Protein 3EPR (pdb70)

B-factor: mean 21.47, std 7.06, range 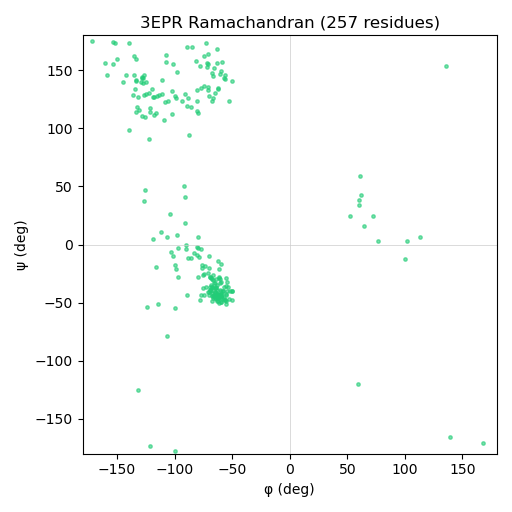[10.3, 51.96]

Radius of gyration: 18.39 Å; Cα contacts (8 Å, |Δi|>4): 542; chains: 1; bounding box: 42×38×48 Å

Sequence (260 aa):
SLAYKGYLIDLDGTIYKGKSRIPAGERFIERLQEKGIPYMLVTNNTTRTPESVQEMLRGFNVETPLETIYTATMATVDYMNDMNRGKTAYVIGEEEGLKKAIADAGYVEDTKNPAYVVVGLDWNVTYDKLATATLAIQNGALFIGTNPDLNIPTERGLLPGAGSLNALLEAATRIKPVFIGKPNAIIMNKALEILNIPRNQAVMVGDNYLTDIMAGINNDIDTLLVTTGFTTVEEVPDLPIQPSYVLASLDEWTFNEGHHH

InterPro domains:
  IPR006354 HAD-superfamily hydrolase, subfamily IIA, hypothetical 1 [TIGR01457] (3-251)
  IPR006357 HAD-superfamily hydrolase, subfamily IIA [PF13344] (7-105)
  IPR006357 HAD-superfamily hydrolase, subfamily IIA [PIRSF000915] (3-249)
  IPR006357 HAD-superfamily hydrolase, subfamily IIA [TIGR01460] (7-227)
  IPR023214 HAD superfamily [G3DSA:3.40.50.1000] (5-243)
  IPR023214 HAD superfamily [G3DSA:3.40.50.1000] (83-178)
  IPR036412 HAD-like superfamily [SSF56784] (3-251)

Solvent-accessible surface area: 12167 Å² total; per-residue (Å²): 142,118,31,7,81,0,0,0,0,13,3,78,5,0,0,24,104,37,191,68,130,18,49,10,0,11,99,0,2,112,62,0,76,139,101,62,29,56,16,5,0,0,14,16,56,5,53,82,68,27,96,38,4,24,106,35,0,100,65,21,102,3,104,0,75,53,124,17,1,2,1,0,8,58,0,0,20,51,27,0,63,90,64,126,145,31,110,43,3,18,19,0,3,39,117,22,0,68,112,30,4,60,102,30,37,9,100,121,37,73,144,94,6,20,0,0,0,0,0,15,8,119,109,49,65,185,101,53,17,29,26,0,19,108,1,6,104,84,63,12,34,6,0,0,0,14,26,34,111,68,47,92,47,195,214,32,101,45,79,1,2,3,39,18,0,51,84,0,46,75,50,18,216,82,154,13,54,47,0,0,4,24,49,44,35,0,0,64,35,0,13,128,85,11,125,33,74,88,89,53,1,0,0,0,0,5,25,10,121,12,0,0,36,0,1,52,94,21,118,9,31,3,0,0,1,21,33,17,98,4,58,90,134,80,21,101,125,22,113,88,90,10,60,57,64,15,70,33,3,70,98,3,69,8,115,34,2,62,178,70

Nearest PDB structures (foldseek):
  3epr-assembly1_A  TM=1.004E+00  e=2.077E-57  Streptococcus agalactiae serogroup V
  1wvi-assembly1_D  TM=9.968E-01  e=4.241E-45  Streptococcus mutans UA159
  1ys9-assembly1_A  TM=9.947E-01  e=2.150E-44  Streptococcus pyogenes M1 GAS
  4ift-assembly1_A  TM=8.836E-01  e=4.391E-32  Geobacillus stearothermophilus
  4o8c-assembly1_A  TM=8.824E-01  e=1.629E-31  Geobacillus stearothermophilus

Secondary structure (DSSP, 8-state):
-PPP-EEEE--BTTTEETTEE-HHHHHHHHHHHHHT--EEEEE---SS-HHHHHHHHHTTT----GGGEEEHHHHHHHHHHHHT--SEEEEES-HHHHHHHHHTTPEE-SSS-SEEEE---TT--HHHHHHHHHHHHTT-EEEES---SEEEETTEEEE-HHHHHHHHHHHHS---EE-STTSHHHHHHHHHHHTS-GGGEEEEES-IIIIIHHHHHHT-EEEEETTSSS-GGGGGG-SS--SEEES-GGG--S---TT-

Organism: Streptococcus agalactiae serotype V (strain ATCC BAA-611 / 2603 V/R) (NCBI:txid208435)

Foldseek 3Di:
DFFFQEEEEEPDLQQAPVLGGQLLSLVLQVVCVVVVRYYAHEYADQADDLVRVQVSVVVRVHHDDSLRYFYLLNLVLVVCVVVPQDQEEQEADYVSSVVSSVVSRRHYDLAAGQAYEFFDHPDDDPVSLVSSLNNVLNPHQYAYSAQDQFDQDPVGTHGGRNVSQVVSCVSRVDRHHYQAFLDDRSVVVSCVSSVDDQQSYEFEYADCRGGQSSCVVHVHAYEHANRGDQHPVCQVVDPDHGNYYHPGSVPDDSRHHHVD

CATH classification: 3.40.50.1000 (+1 more: 3.40.50.1000)

Structure (mmCIF, N/CA/C/O backbone):
data_3EPR
#
_entry.id   3EPR
#
_cell.length_a   82.367
_cell.length_b   82.954
_cell.length_c   99.604
_cell.angle_alpha   90.000
_cell.angle_beta   90.000
_cell.angle_gamma   90.000
#
_symmetry.space_group_name_H-M   'I 2 2 2'
#
loop_
_entity.id
_entity.type
_entity.pdbx_description
1 polymer 'Hydrolase, haloacid dehalogenase-like family'
2 non-polymer GLYCEROL
3 non-polymer 'SODIUM ION'
4 water water
#
loop_
_atom_site.group_PDB
_atom_site.id
_atom_site.type_symbol
_atom_site.label_atom_id
_atom_site.label_alt_id
_atom_site.label_comp_id
_atom_site.label_asym_id
_atom_site.label_entity_id
_atom_site.label_seq_id
_atom_site.pdbx_PDB_ins_code
_atom_site.Cartn_x
_atom_site.Cartn_y
_atom_site.Cartn_z
_atom_site.occupancy
_atom_site.B_iso_or_equiv
_atom_site.auth_seq_id
_atom_site.auth_comp_id
_atom_site.auth_asym_id
_atom_site.auth_atom_id
_atom_site.pdbx_PDB_model_num
ATOM 1 N N . SER A 1 2 ? 3.534 51.558 18.872 1.00 39.77 2 SER A N 1
ATOM 2 C CA . SER A 1 2 ? 4.031 50.618 19.933 1.00 38.85 2 SER A CA 1
ATOM 3 C C . SER A 1 2 ? 3.596 49.168 19.645 1.00 37.35 2 SER A C 1
ATOM 4 O O . SER A 1 2 ? 3.399 48.351 20.550 1.00 37.33 2 SER A O 1
ATOM 7 N N . LEU A 1 3 ? 3.480 48.861 18.356 1.00 35.52 3 LEU A N 1
ATOM 8 C CA . LEU A 1 3 ? 3.191 47.508 17.907 1.00 33.41 3 LEU A CA 1
ATOM 9 C C . LEU A 1 3 ? 4.386 46.572 18.117 1.00 30.14 3 LEU A C 1
ATOM 10 O O . LEU A 1 3 ? 5.530 46.913 17.797 1.00 29.74 3 LEU A O 1
ATOM 15 N N . ALA A 1 4 ? 4.111 45.400 18.673 1.00 27.36 4 ALA A N 1
ATOM 16 C CA . ALA A 1 4 ? 5.140 44.401 18.880 1.00 24.97 4 ALA A CA 1
ATOM 17 C C . ALA A 1 4 ? 5.559 43.799 17.545 1.00 23.87 4 ALA A C 1
ATOM 18 O O . ALA A 1 4 ? 4.780 43.800 16.579 1.00 23.89 4 ALA A O 1
ATOM 20 N N . TYR A 1 5 ? 6.778 43.253 17.489 1.00 22.42 5 TYR A N 1
ATOM 21 C CA . TYR A 1 5 ? 7.181 42.491 16.293 1.00 20.67 5 TYR A CA 1
ATOM 22 C C . TYR A 1 5 ? 6.136 41.449 15.927 1.00 21.00 5 TYR A C 1
ATOM 23 O O . TYR A 1 5 ? 5.584 40.764 16.815 1.00 19.53 5 TYR A O 1
ATOM 32 N N . LYS A 1 6 ? 5.907 41.297 14.626 1.00 19.61 6 LYS A N 1
ATOM 33 C CA . LYS A 1 6 ? 4.882 40.396 14.110 1.00 21.30 6 LYS A CA 1
ATOM 34 C C . LYS A 1 6 ? 5.408 39.064 13.582 1.00 20.18 6 LYS A C 1
ATOM 35 O O . LYS A 1 6 ? 4.614 38.144 13.305 1.00 21.82 6 LYS A O 1
ATOM 41 N N . GLY A 1 7 ? 6.733 38.947 13.456 1.00 19.68 7 GLY A N 1
ATOM 42 C CA . GLY A 1 7 ? 7.344 37.685 13.017 1.00 17.81 7 GLY A CA 1
ATOM 43 C C . GLY A 1 7 ? 8.802 37.611 13.389 1.00 17.28 7 GLY A C 1
ATOM 44 O O . GLY A 1 7 ? 9.475 38.647 13.568 1.00 17.48 7 GLY A O 1
ATOM 45 N N . TYR A 1 8 ? 9.300 36.375 13.495 1.00 16.51 8 TYR A N 1
ATOM 46 C CA . TYR A 1 8 ? 10.636 36.115 13.956 1.00 16.13 8 TYR A CA 1
ATOM 47 C C . TYR A 1 8 ? 11.414 35.226 13.000 1.00 16.78 8 TYR A C 1
ATOM 48 O O . TYR A 1 8 ? 10.846 34.255 12.488 1.00 16.61 8 TYR A O 1
ATOM 57 N N . LEU A 1 9 ? 12.692 35.546 12.790 1.00 15.97 9 LEU A N 1
ATOM 58 C CA . LEU A 1 9 ? 13.631 34.682 12.065 1.00 16.91 9 LEU A CA 1
ATOM 59 C C . LEU A 1 9 ? 14.629 34.269 13.134 1.00 16.92 9 LEU A C 1
ATOM 60 O O . LEU A 1 9 ? 15.139 35.136 13.824 1.00 17.62 9 LEU A O 1
ATOM 65 N N . ILE A 1 10 ? 14.891 32.961 13.290 1.00 16.12 10 ILE A N 1
ATOM 66 C CA . ILE A 1 10 ? 15.620 32.478 14.482 1.00 16.44 10 ILE A CA 1
ATOM 67 C C . ILE A 1 10 ? 16.690 31.437 14.139 1.00 15.46 10 ILE A C 1
ATOM 68 O O . ILE A 1 10 ? 16.366 30.420 13.477 1.00 15.46 10 ILE A O 1
ATOM 73 N N . ASP A 1 11 ? 17.924 31.646 14.610 1.00 15.07 11 ASP A N 1
ATOM 74 C CA . ASP A 1 11 ? 19.014 30.684 14.421 1.00 15.99 11 ASP A CA 1
ATOM 75 C C . ASP A 1 11 ? 18.720 29.451 15.305 1.00 16.74 11 ASP A C 1
ATOM 76 O O . ASP A 1 11 ? 17.893 29.530 16.253 1.00 17.73 11 ASP A O 1
ATOM 81 N N . LEU A 1 12 ? 19.407 28.362 15.021 1.00 16.20 12 LEU A N 1
ATOM 82 C CA . LEU A 1 12 ? 19.186 27.131 15.798 1.00 17.10 12 LEU A CA 1
ATOM 83 C C . LEU A 1 12 ? 20.338 26.827 16.752 1.00 17.88 12 LEU A C 1
ATOM 84 O O . LEU A 1 12 ? 20.227 27.070 17.956 1.00 18.04 12 LEU A O 1
ATOM 89 N N . ASP A 1 13 ? 21.445 26.286 16.253 1.00 17.51 13 ASP A N 1
ATOM 90 C CA . ASP A 1 13 ? 22.571 25.862 17.100 1.00 19.90 13 ASP A CA 1
ATOM 91 C C . ASP A 1 13 ? 23.201 27.095 17.715 1.00 19.43 13 ASP A C 1
ATOM 92 O O . ASP A 1 13 ? 23.603 28.059 17.001 1.00 21.11 13 ASP A O 1
ATOM 97 N N . GLY A 1 14 ? 23.271 27.111 19.043 1.00 17.44 14 GLY A N 1
ATOM 98 C CA . GLY A 1 14 ? 23.791 28.255 19.780 1.00 17.77 14 GLY A CA 1
ATOM 99 C C . GLY A 1 14 ? 22.692 29.135 20.345 1.00 16.66 14 GLY A C 1
ATOM 100 O O . GLY A 1 14 ? 22.978 30.013 21.176 1.00 17.86 14 GLY A O 1
ATOM 101 N N . THR A 1 15 ? 21.444 28.924 19.893 1.00 16.86 15 THR A N 1
ATOM 102 C CA . THR A 1 15 ? 20.295 29.768 20.225 1.00 15.92 15 THR A CA 1
ATOM 103 C C . THR A 1 15 ? 19.143 28.958 20.857 1.00 17.17 15 THR A C 1
ATOM 104 O O . THR A 1 15 ? 18.667 29.275 21.952 1.00 16.90 15 THR A O 1
ATOM 108 N N . ILE A 1 16 ? 18.706 27.904 20.174 1.00 15.21 16 ILE A N 1
ATOM 109 C CA . ILE A 1 16 ? 17.586 27.053 20.652 1.00 16.41 16 ILE A CA 1
ATOM 110 C C . ILE A 1 16 ? 18.129 25.815 21.362 1.00 17.15 16 ILE A C 1
ATOM 111 O O . ILE A 1 16 ? 17.446 25.278 22.241 1.00 17.76 16 ILE A O 1
ATOM 116 N N . TYR A 1 17 ? 19.318 25.375 20.980 1.00 17.97 17 TYR A N 1
ATOM 117 C CA . TYR A 1 17 ? 20.027 24.263 21.619 1.00 19.26 17 TYR A CA 1
ATOM 118 C C . TYR A 1 17 ? 21.514 24.530 21.396 1.00 20.14 17 TYR A C 1
ATOM 119 O O . TYR A 1 17 ? 21.881 25.492 20.680 1.00 19.59 17 TYR A O 1
ATOM 128 N N . LYS A 1 18 ? 22.395 23.741 21.989 1.00 22.14 18 LYS A N 1
ATOM 129 C CA . LYS A 1 18 ? 23.823 24.016 21.787 1.00 22.92 18 LYS A CA 1
ATOM 130 C C . LYS A 1 18 ? 24.548 22.692 21.624 1.00 23.94 18 LYS A C 1
ATOM 131 O O . LYS A 1 18 ? 24.844 22.016 22.615 1.00 23.67 18 LYS A O 1
ATOM 137 N N . GLY A 1 19 ? 24.804 22.316 20.373 1.00 23.54 19 GLY A N 1
ATOM 138 C CA . GLY A 1 19 ? 25.344 20.982 20.072 1.00 24.94 19 GLY A CA 1
ATOM 139 C C . GLY A 1 19 ? 24.405 19.918 20.557 1.00 25.33 19 GLY A C 1
ATOM 140 O O . GLY A 1 19 ? 23.244 19.874 20.136 1.00 25.98 19 GLY A O 1
ATOM 141 N N . LYS A 1 20 ? 24.906 19.071 21.459 1.00 25.74 20 LYS A N 1
ATOM 142 C CA . LYS A 1 20 ? 24.113 17.987 22.050 1.00 26.60 20 LYS A CA 1
ATOM 143 C C . LYS A 1 20 ? 23.403 18.455 23.340 1.00 25.68 20 LYS A C 1
ATOM 144 O O . LYS A 1 20 ? 22.634 17.690 23.934 1.00 26.58 20 LYS A O 1
ATOM 150 N N . SER A 1 21 ? 23.657 19.698 23.760 1.00 24.91 21 SER A N 1
ATOM 151 C CA . SER A 1 21 ? 23.172 20.210 25.043 1.00 23.68 21 SER A CA 1
ATOM 152 C C . SER A 1 21 ? 21.953 21.095 24.854 1.00 22.25 21 SER A C 1
ATOM 153 O O . SER A 1 21 ? 21.786 21.725 23.799 1.00 22.65 21 SER A O 1
ATOM 156 N N . ARG A 1 22 ? 21.137 21.196 25.895 1.00 20.38 22 ARG A N 1
ATOM 157 C CA . ARG A 1 22 ? 19.976 22.074 25.874 1.00 19.31 22 ARG A CA 1
ATOM 158 C C . ARG A 1 22 ? 20.373 23.518 26.094 1.00 18.56 22 ARG A C 1
ATOM 159 O O . ARG A 1 22 ? 21.397 23.822 26.735 1.00 19.42 22 ARG A O 1
ATOM 167 N N . ILE A 1 23 ? 19.529 24.406 25.557 1.00 16.79 23 ILE A N 1
ATOM 168 C CA . ILE A 1 23 ? 19.378 25.766 26.047 1.00 15.98 23 ILE A CA 1
ATOM 169 C C . ILE A 1 23 ? 17.894 25.885 26.413 1.00 16.70 23 ILE A C 1
ATOM 170 O O . ILE A 1 23 ? 17.006 26.146 25.598 1.00 17.14 23 ILE A O 1
ATOM 175 N N . PRO A 1 24 ? 17.578 25.577 27.674 1.00 16.86 24 PRO A N 1
ATOM 176 C CA . PRO A 1 24 ? 16.176 25.520 28.040 1.00 16.46 24 PRO A CA 1
ATOM 177 C C . PRO A 1 24 ? 15.395 26.794 27.740 1.00 15.60 24 PRO A C 1
ATOM 178 O O . PRO A 1 24 ? 14.254 26.689 27.283 1.00 16.62 24 PRO A O 1
ATOM 182 N N . ALA A 1 25 ? 16.009 27.971 27.895 1.00 16.70 25 ALA A N 1
ATOM 183 C CA . ALA A 1 25 ? 15.290 29.205 27.576 1.00 17.25 25 ALA A CA 1
ATOM 184 C C . ALA A 1 25 ? 14.990 29.325 26.061 1.00 17.33 25 ALA A C 1
ATOM 185 O O . ALA A 1 25 ? 14.009 29.981 25.669 1.00 17.07 25 ALA A O 1
ATOM 187 N N . GLY A 1 26 ? 15.816 28.674 25.243 1.00 16.19 26 GLY A N 1
ATOM 188 C CA . GLY A 1 26 ? 15.548 28.621 23.796 1.00 16.22 26 GLY A CA 1
ATOM 189 C C . GLY A 1 26 ? 14.279 27.793 23.512 1.00 17.24 26 GLY A C 1
ATOM 190 O O . GLY A 1 26 ? 13.439 28.149 22.668 1.00 16.47 26 GLY A O 1
ATOM 191 N N . GLU A 1 27 ? 14.162 26.644 24.192 1.00 16.95 27 GLU A N 1
ATOM 192 C CA . GLU A 1 27 ? 12.967 25.822 24.072 1.00 16.64 27 GLU A CA 1
ATOM 193 C C . GLU A 1 27 ? 11.731 26.614 24.484 1.00 16.91 27 GLU A C 1
ATOM 194 O O . GLU A 1 27 ? 10.698 26.578 23.807 1.00 17.70 27 GLU A O 1
ATOM 200 N N . ARG A 1 28 ? 11.838 27.370 25.588 1.00 16.45 28 ARG A N 1
ATOM 201 C CA . ARG A 1 28 ? 10.714 28.170 26.075 1.00 17.72 28 ARG A CA 1
ATOM 202 C C . ARG A 1 28 ? 10.387 29.340 25.145 1.00 17.48 28 ARG A C 1
ATOM 203 O O . ARG A 1 28 ? 9.224 29.789 25.079 1.00 18.96 28 ARG A O 1
ATOM 211 N N . PHE A 1 29 ? 11.396 29.821 24.427 1.00 16.84 29 PHE A N 1
ATOM 212 C CA . PHE A 1 29 ? 11.168 30.931 23.457 1.00 17.67 29 PHE A CA 1
ATOM 213 C C . PHE A 1 29 ? 10.216 30.432 22.354 1.00 17.81 29 PHE A C 1
ATOM 214 O O . PHE A 1 29 ? 9.240 31.117 22.025 1.00 18.39 29 PHE A O 1
ATOM 222 N N . ILE A 1 30 ? 10.492 29.239 21.809 1.00 17.55 30 ILE A N 1
ATOM 223 C CA . ILE A 1 30 ? 9.632 28.665 20.768 1.00 18.21 30 ILE A CA 1
ATOM 224 C C . ILE A 1 30 ? 8.243 28.353 21.354 1.00 17.90 30 ILE A C 1
ATOM 225 O O . ILE A 1 30 ? 7.214 28.664 20.760 1.00 17.99 30 ILE A O 1
ATOM 230 N N . GLU A 1 31 ? 8.225 27.757 22.561 1.00 19.72 31 GLU A N 1
ATOM 231 C CA . GLU A 1 31 ? 6.956 27.458 23.264 1.00 20.77 31 GLU A CA 1
ATOM 232 C C . GLU A 1 31 ? 6.070 28.695 23.370 1.00 20.47 31 GLU A C 1
ATOM 233 O O . GLU A 1 31 ? 4.870 28.658 23.044 1.00 21.70 31 GLU A O 1
ATOM 239 N N . ARG A 1 32 ? 6.685 29.809 23.778 1.00 20.40 32 ARG A N 1
ATOM 240 C CA . ARG A 1 32 ? 5.986 31.080 23.945 1.00 20.34 32 ARG A CA 1
ATOM 241 C C . ARG A 1 32 ? 5.519 31.666 22.608 1.00 20.29 32 ARG A C 1
ATOM 242 O O . ARG A 1 32 ? 4.381 32.148 22.489 1.00 21.86 32 ARG A O 1
ATOM 250 N N . LEU A 1 33 ? 6.360 31.601 21.581 1.00 20.77 33 LEU A N 1
ATOM 251 C CA . LEU A 1 33 ? 5.920 32.008 20.244 1.00 20.30 33 LEU A CA 1
ATOM 252 C C . LEU A 1 33 ? 4.664 31.238 19.837 1.00 20.68 33 LEU A C 1
ATOM 253 O O . LEU A 1 33 ? 3.722 31.797 19.285 1.00 20.69 33 LEU A O 1
ATOM 258 N N . GLN A 1 34 ? 4.663 29.940 20.123 1.00 20.15 34 GLN A N 1
ATOM 259 C CA . GLN A 1 34 ? 3.595 29.084 19.655 1.00 21.15 34 GLN A CA 1
ATOM 260 C C . GLN A 1 34 ? 2.311 29.401 20.417 1.00 22.00 34 GLN A C 1
ATOM 261 O O . GLN A 1 34 ? 1.256 29.477 19.814 1.00 22.60 34 GLN A O 1
ATOM 267 N N . GLU A 1 35 ? 2.456 29.623 21.736 1.00 22.54 35 GLU A N 1
ATOM 268 C CA . GLU A 1 35 ? 1.303 29.922 22.595 1.00 23.91 35 GLU A CA 1
ATOM 269 C C . GLU A 1 35 ? 0.675 31.245 22.158 1.00 23.98 35 GLU A C 1
ATOM 270 O O . GLU A 1 35 ? -0.556 31.399 22.148 1.00 25.67 35 GLU A O 1
ATOM 276 N N . LYS A 1 36 ? 1.522 32.196 21.761 1.00 22.57 36 LYS A N 1
ATOM 277 C CA . LYS A 1 36 ? 1.044 33.500 21.314 1.00 22.83 36 LYS A CA 1
ATOM 278 C C . LYS A 1 36 ? 0.607 33.565 19.853 1.00 22.10 36 LYS A C 1
ATOM 279 O O . LYS A 1 36 ? 0.064 34.572 19.406 1.00 23.30 36 LYS A O 1
ATOM 285 N N . GLY A 1 37 ? 0.837 32.492 19.100 1.00 20.64 37 GLY A N 1
ATOM 286 C CA . GLY A 1 37 ? 0.420 32.422 17.705 1.00 20.59 37 GLY A CA 1
ATOM 287 C C . GLY A 1 37 ? 1.256 33.311 16.794 1.00 22.00 37 GLY A C 1
ATOM 288 O O . GLY A 1 37 ? 0.795 33.684 15.715 1.00 22.10 37 GLY A O 1
ATOM 289 N N . ILE A 1 38 ? 2.490 33.612 17.204 1.00 22.17 38 ILE A N 1
ATOM 290 C CA . ILE A 1 38 ? 3.345 34.520 16.429 1.00 22.49 38 ILE A CA 1
ATOM 291 C C . ILE A 1 38 ? 4.130 33.719 15.393 1.00 21.70 38 ILE A C 1
ATOM 292 O O . ILE A 1 38 ? 4.776 32.739 15.743 1.00 22.29 38 ILE A O 1
ATOM 297 N N . PRO A 1 39 ? 4.038 34.113 14.114 1.00 22.92 39 PRO A N 1
ATOM 298 C CA . PRO A 1 39 ? 4.789 33.329 13.132 1.00 22.26 39 PRO A CA 1
ATOM 299 C C . PRO A 1 39 ? 6.314 33.445 13.255 1.00 21.02 39 PRO A C 1
ATOM 300 O O . PRO A 1 39 ? 6.839 34.477 13.669 1.00 20.40 39 PRO A O 1
ATOM 304 N N . TYR A 1 40 ? 7.020 32.365 12.928 1.00 20.09 40 TYR A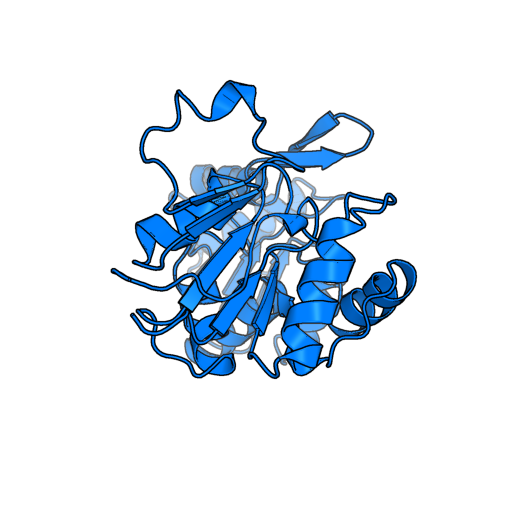 N 1
ATOM 305 C CA . TYR A 1 40 ? 8.463 32.363 13.005 1.00 18.62 40 TYR A CA 1
ATOM 306 C C . TYR A 1 40 ? 9.020 31.411 11.949 1.00 18.42 40 TYR A C 1
ATOM 307 O O . TYR A 1 40 ? 8.292 30.522 11.448 1.00 19.53 40 TYR A O 1
ATOM 316 N N . MET A 1 41 ? 10.289 31.619 11.614 1.00 17.69 41 MET A N 1
ATOM 317 C CA . MET A 1 41 ? 11.060 30.690 10.812 1.00 17.36 41 MET A CA 1
ATOM 318 C C . MET A 1 41 ? 12.328 30.374 11.578 1.00 17.77 41 MET A C 1
ATOM 319 O O . MET A 1 41 ? 12.870 31.261 12.271 1.00 18.21 41 MET A O 1
ATOM 324 N N . LEU A 1 42 ? 12.801 29.127 11.440 1.00 17.08 42 LEU A N 1
ATOM 325 C CA . LEU A 1 42 ? 14.061 28.677 11.964 1.00 17.38 42 LEU A CA 1
ATOM 326 C C . LEU A 1 42 ? 15.030 28.630 10.785 1.00 18.18 42 LEU A C 1
ATOM 327 O O . LEU A 1 42 ? 14.847 27.820 9.852 1.00 17.82 42 LEU A O 1
ATOM 332 N N . VAL A 1 43 ? 16.020 29.515 10.819 1.00 17.02 43 VAL A N 1
ATOM 333 C CA . VAL A 1 43 ? 16.896 29.780 9.665 1.00 16.79 43 VAL A CA 1
ATOM 334 C C . VAL A 1 43 ? 18.325 29.386 9.967 1.00 16.29 43 VAL A C 1
ATOM 335 O O . VAL A 1 43 ? 18.984 30.006 10.843 1.00 16.47 43 VAL A O 1
ATOM 339 N N . THR A 1 44 ? 18.826 28.359 9.271 1.00 15.83 44 THR A N 1
ATOM 340 C CA . THR A 1 44 ? 20.140 27.828 9.556 1.00 15.67 44 THR A CA 1
ATOM 341 C C . THR A 1 44 ? 21.030 27.720 8.301 1.00 15.82 44 THR A C 1
ATOM 342 O O . THR A 1 44 ? 20.498 27.417 7.207 1.00 15.91 44 THR A O 1
ATOM 346 N N . ASN A 1 45 ? 22.328 27.974 8.459 1.00 15.55 45 ASN A N 1
ATOM 347 C CA . ASN A 1 45 ? 23.331 27.768 7.385 1.00 15.49 45 ASN A CA 1
ATOM 348 C C . ASN A 1 45 ? 23.747 26.324 7.240 1.00 18.02 45 ASN A C 1
ATOM 349 O O . ASN A 1 45 ? 24.537 25.993 6.377 1.00 18.44 45 ASN A O 1
ATOM 354 N N . ASN A 1 46 ? 23.242 25.455 8.101 1.00 19.29 46 ASN A N 1
ATOM 355 C CA . ASN A 1 46 ? 23.694 24.093 8.000 1.00 22.10 46 ASN A CA 1
ATOM 356 C C . ASN A 1 46 ? 23.135 23.409 6.756 1.00 21.15 46 ASN A C 1
ATOM 357 O O . ASN A 1 46 ? 21.951 23.519 6.445 1.00 23.79 46 ASN A O 1
ATOM 362 N N . THR A 1 47 ? 24.017 22.691 6.063 1.00 20.97 47 THR A N 1
ATOM 363 C CA . THR A 1 47 ? 23.653 22.029 4.812 1.00 20.41 47 THR A CA 1
ATOM 364 C C . THR A 1 47 ? 23.645 20.523 4.903 1.00 22.38 47 THR A C 1
ATOM 365 O O . THR A 1 47 ? 23.583 19.859 3.885 1.00 23.58 47 THR A O 1
ATOM 369 N N . THR A 1 48 ? 23.737 19.977 6.105 1.00 23.20 48 THR A N 1
ATOM 370 C CA . THR A 1 48 ? 23.852 18.512 6.199 1.00 24.78 48 THR A CA 1
ATOM 371 C C . THR A 1 48 ? 22.568 17.765 6.532 1.00 25.96 48 THR A C 1
ATOM 372 O O . THR A 1 48 ? 22.480 16.550 6.281 1.00 27.14 48 THR A O 1
ATOM 376 N N . ARG A 1 49 ? 21.559 18.473 7.049 1.00 25.23 49 ARG A N 1
ATOM 377 C CA . ARG A 1 49 ? 20.276 17.848 7.384 1.00 24.77 49 ARG A CA 1
ATOM 378 C C . ARG A 1 49 ? 19.108 18.253 6.496 1.00 25.08 49 ARG A C 1
ATOM 379 O O . ARG A 1 49 ? 18.935 19.441 6.161 1.00 25.28 49 ARG A O 1
ATOM 387 N N . THR A 1 50 ? 18.243 17.290 6.189 1.00 24.36 50 THR A N 1
ATOM 388 C CA . THR A 1 50 ? 16.915 17.588 5.665 1.00 24.29 50 THR A CA 1
ATOM 389 C C . THR A 1 50 ? 16.133 18.373 6.721 1.00 23.31 50 THR A C 1
ATOM 390 O O . THR A 1 50 ? 16.458 18.271 7.921 1.00 22.98 50 THR A O 1
ATOM 394 N N . PRO A 1 51 ? 15.114 19.144 6.294 1.00 23.39 51 PRO A N 1
ATOM 395 C CA . PRO A 1 51 ? 14.219 19.783 7.258 1.00 22.88 51 PRO A CA 1
ATOM 396 C C . PRO A 1 51 ? 13.515 18.737 8.135 1.00 22.40 51 PRO A C 1
ATOM 397 O O . PRO A 1 51 ? 13.325 18.979 9.323 1.00 21.45 51 PRO A O 1
ATOM 401 N N . GLU A 1 52 ? 13.238 17.548 7.587 1.00 22.12 52 GLU A N 1
ATOM 402 C CA . GLU A 1 52 ? 12.661 16.461 8.418 1.00 22.73 52 GLU A CA 1
ATOM 403 C C . GLU A 1 52 ? 13.580 16.082 9.567 1.00 22.79 52 GLU A C 1
ATOM 404 O O . GLU A 1 52 ? 13.131 15.875 10.728 1.00 23.18 52 GLU A O 1
ATOM 410 N N . SER A 1 53 ? 14.863 15.974 9.268 1.00 21.92 53 SER A N 1
ATOM 411 C CA . SER A 1 53 ? 15.880 15.656 10.241 1.00 21.93 53 SER A CA 1
ATOM 412 C C . SER A 1 53 ? 16.048 16.749 11.315 1.00 21.46 53 SER A C 1
ATOM 413 O O . SER A 1 53 ? 16.149 16.474 12.526 1.00 21.89 53 SER A O 1
ATOM 416 N N . VAL A 1 54 ? 16.103 18.001 10.865 1.00 19.73 54 VAL A N 1
ATOM 417 C CA . VAL A 1 54 ? 16.105 19.106 11.827 1.00 18.95 54 VAL A CA 1
ATOM 418 C C . VAL A 1 54 ? 14.872 18.995 12.749 1.00 19.93 54 VAL A C 1
ATOM 419 O O . VAL A 1 54 ? 14.994 19.125 13.983 1.00 20.62 54 VAL A O 1
ATOM 423 N N . GLN A 1 55 ? 13.696 18.793 12.165 1.00 20.30 55 GLN A N 1
ATOM 424 C CA . GLN A 1 55 ? 12.445 18.709 12.930 1.00 20.44 55 GLN A CA 1
ATOM 425 C C . GLN A 1 55 ? 12.487 17.587 13.984 1.00 21.11 55 GLN A C 1
ATOM 426 O O . GLN A 1 55 ? 12.123 17.806 15.151 1.00 21.06 55 GLN A O 1
ATOM 432 N N . GLU A 1 56 ? 12.938 16.414 13.572 1.00 22.17 56 GLU A N 1
ATOM 433 C CA . GLU A 1 56 ? 13.095 15.299 14.514 1.00 23.66 56 GLU A CA 1
ATOM 434 C C . GLU A 1 56 ? 14.127 15.595 15.623 1.00 23.62 56 GLU A C 1
ATOM 435 O O . GLU A 1 56 ? 13.864 15.332 16.821 1.00 24.79 56 GLU A O 1
ATOM 441 N N . MET A 1 57 ? 15.269 16.178 15.253 1.00 21.94 57 MET A N 1
ATOM 442 C CA . MET A 1 57 ? 16.300 16.497 16.212 1.00 22.46 57 MET A CA 1
ATOM 443 C C . MET A 1 57 ? 15.749 17.456 17.270 1.00 21.88 57 MET A C 1
ATOM 444 O O . MET A 1 57 ? 16.020 17.294 18.459 1.00 22.87 57 MET A O 1
ATOM 449 N N . LEU A 1 58 ? 14.944 18.424 16.840 1.00 20.56 58 LEU A N 1
ATOM 450 C CA . LEU A 1 58 ? 14.422 19.452 17.751 1.00 20.50 58 LEU A CA 1
ATOM 451 C C . LEU A 1 58 ? 13.447 18.854 18.784 1.00 21.16 58 LEU A C 1
ATOM 452 O O . LEU A 1 58 ? 13.325 19.371 19.895 1.00 20.72 58 LEU A O 1
ATOM 457 N N . ARG A 1 59 ? 12.741 17.788 18.405 1.00 21.13 59 ARG A N 1
ATOM 458 C CA . ARG A 1 59 ? 11.888 17.063 19.369 1.00 21.11 59 ARG A CA 1
ATOM 459 C C . ARG A 1 59 ? 12.652 16.602 20.626 1.00 20.93 59 ARG A C 1
ATOM 460 O O . ARG A 1 59 ? 12.058 16.584 21.732 1.00 21.75 59 ARG A O 1
ATOM 468 N N . GLY A 1 60 ? 13.931 16.275 20.481 1.00 20.49 60 GLY A N 1
ATOM 469 C CA . GLY A 1 60 ? 14.778 15.806 21.594 1.00 21.20 60 GLY A CA 1
ATOM 470 C C . GLY A 1 60 ? 15.075 16.942 22.563 1.00 21.41 60 GLY A C 1
ATOM 471 O O . GLY A 1 60 ? 15.434 16.712 23.721 1.00 22.79 60 GLY A O 1
ATOM 472 N N . PHE A 1 61 ? 14.923 18.176 22.076 1.00 19.95 61 PHE A N 1
ATOM 473 C CA . PHE A 1 61 ? 15.076 19.377 22.891 1.00 20.01 61 PHE A CA 1
ATOM 474 C C . PHE A 1 61 ? 13.724 19.986 23.228 1.00 19.70 61 PHE A C 1
ATOM 475 O O . PHE A 1 61 ? 13.613 21.201 23.464 1.00 19.96 61 PHE A O 1
ATOM 483 N N . ASN A 1 62 ? 12.683 19.163 23.255 1.00 19.68 62 ASN A N 1
ATOM 484 C CA . ASN A 1 62 ? 11.349 19.632 23.630 1.00 19.78 62 ASN A CA 1
ATOM 485 C C . ASN A 1 62 ? 10.809 20.731 22.734 1.00 20.24 62 ASN A C 1
ATOM 486 O O . ASN A 1 62 ? 10.093 21.611 23.188 1.00 20.71 62 ASN A O 1
ATOM 491 N N . VAL A 1 63 ? 11.155 20.668 21.446 1.00 19.38 63 VAL A N 1
ATOM 492 C CA . VAL A 1 63 ? 10.633 21.650 20.488 1.00 18.94 63 VAL A CA 1
ATOM 493 C C . VAL A 1 63 ? 9.891 20.855 19.415 1.00 19.58 63 VAL A C 1
ATOM 494 O O . VAL A 1 63 ? 10.498 20.005 18.747 1.00 20.09 63 VAL A O 1
ATOM 498 N N . GLU A 1 64 ? 8.592 21.093 19.314 1.00 20.48 64 GLU A N 1
ATOM 499 C CA . GLU A 1 64 ? 7.760 20.507 18.269 1.00 21.44 64 GLU A CA 1
ATOM 500 C C . GLU A 1 64 ? 7.393 21.631 17.322 1.00 21.00 64 GLU A C 1
ATOM 501 O O . GLU A 1 64 ? 6.595 22.485 17.643 1.00 19.93 64 GLU A O 1
ATOM 507 N N . THR A 1 65 ? 8.007 21.622 16.141 1.00 20.59 65 THR A N 1
ATOM 508 C CA . THR A 1 65 ? 7.777 22.721 15.215 1.00 20.55 65 THR A CA 1
ATOM 509 C C . THR A 1 65 ? 7.299 22.151 13.872 1.00 21.59 65 THR A C 1
ATOM 510 O O . THR A 1 65 ? 7.813 21.111 13.435 1.00 21.91 65 THR A O 1
ATOM 514 N N . PRO A 1 66 ? 6.305 22.827 13.234 1.00 22.63 66 PRO A N 1
ATOM 515 C CA . PRO A 1 66 ? 5.894 22.401 11.890 1.00 23.02 66 PRO A CA 1
ATOM 516 C C . PRO A 1 66 ? 7.060 22.378 10.882 1.00 24.02 66 PRO A C 1
ATOM 517 O O . PRO A 1 66 ? 7.957 23.226 10.910 1.00 23.77 66 PRO A O 1
ATOM 521 N N . LEU A 1 67 ? 7.052 21.388 10.005 1.00 23.39 67 LEU A N 1
ATOM 522 C CA . LEU A 1 67 ? 8.116 21.238 9.038 1.00 22.98 67 LEU A CA 1
ATOM 523 C C . LEU A 1 67 ? 8.421 22.541 8.265 1.00 22.14 67 LEU A C 1
ATOM 524 O O . LEU A 1 67 ? 9.577 22.847 8.015 1.00 23.79 67 LEU A O 1
ATOM 529 N N . GLU A 1 68 ? 7.364 23.261 7.914 1.00 22.24 68 GLU A N 1
ATOM 530 C CA . GLU A 1 68 ? 7.433 24.468 7.086 1.00 22.52 68 GLU A CA 1
ATOM 531 C C . GLU A 1 68 ? 8.077 25.664 7.813 1.00 21.12 68 GLU A C 1
ATOM 532 O O . GLU A 1 68 ? 8.370 26.701 7.199 1.00 21.02 68 GLU A O 1
ATOM 538 N N . THR A 1 69 ? 8.303 25.539 9.114 1.00 20.61 69 THR A N 1
ATOM 539 C CA . THR A 1 69 ? 9.050 26.596 9.813 1.00 18.70 69 THR A CA 1
ATOM 540 C C . THR A 1 69 ? 10.564 26.504 9.605 1.00 18.14 69 THR A C 1
ATOM 541 O O . THR A 1 69 ? 11.288 27.419 9.977 1.00 19.33 69 THR A O 1
ATOM 545 N N . ILE A 1 70 ? 11.081 25.409 9.034 1.00 16.29 70 ILE A N 1
ATOM 546 C CA . ILE A 1 70 ? 12.509 25.199 8.972 1.00 16.48 70 ILE A CA 1
ATOM 547 C C . ILE A 1 70 ? 13.034 25.604 7.584 1.00 16.39 70 ILE A C 1
ATOM 548 O O . ILE A 1 70 ? 12.538 25.112 6.565 1.00 17.97 70 ILE A O 1
ATOM 553 N N . TYR A 1 71 ? 14.033 26.484 7.561 1.00 16.36 71 TYR A N 1
ATOM 554 C CA . TYR A 1 71 ? 14.571 26.924 6.268 1.00 15.79 71 TYR A CA 1
ATOM 555 C C . TYR A 1 71 ? 16.089 26.879 6.330 1.00 16.13 71 TYR A C 1
ATOM 556 O O . TYR A 1 71 ? 16.722 27.603 7.120 1.00 16.49 71 TYR A O 1
ATOM 565 N N . THR A 1 72 ? 16.688 25.991 5.536 1.00 15.31 72 THR A N 1
ATOM 566 C CA . THR A 1 72 ? 18.114 25.814 5.567 1.00 15.25 72 THR A CA 1
ATOM 567 C C . THR A 1 72 ? 18.803 26.391 4.329 1.00 14.84 72 THR A C 1
ATOM 568 O O . THR A 1 72 ? 18.131 26.653 3.311 1.00 15.17 72 THR A O 1
ATOM 572 N N . ALA A 1 73 ? 20.124 26.580 4.442 1.00 14.53 73 ALA A N 1
ATOM 573 C CA . ALA A 1 73 ? 20.946 27.078 3.309 1.00 14.33 73 ALA A CA 1
ATOM 574 C C . ALA A 1 73 ? 20.848 26.094 2.148 1.00 14.26 73 ALA A C 1
ATOM 575 O O . ALA A 1 73 ? 20.906 26.529 0.994 1.00 14.91 73 ALA A O 1
ATOM 577 N N . THR A 1 74 ? 20.652 24.815 2.423 1.00 13.55 74 THR A N 1
ATOM 578 C CA . THR A 1 74 ? 20.436 23.853 1.308 1.00 15.10 74 THR A CA 1
ATOM 579 C C . THR A 1 74 ? 19.160 24.186 0.534 1.00 15.13 74 THR A C 1
ATOM 580 O O . THR A 1 74 ? 19.182 24.239 -0.718 1.00 15.60 74 THR A O 1
ATOM 584 N N . MET A 1 75 ? 18.044 24.407 1.238 1.00 15.12 75 MET A N 1
ATOM 585 C CA . MET A 1 75 ? 16.771 24.761 0.605 1.00 15.19 75 MET A CA 1
ATOM 586 C C . MET A 1 75 ? 16.918 26.039 -0.174 1.00 15.54 75 MET A C 1
ATOM 587 O O . MET A 1 75 ? 16.449 26.144 -1.315 1.00 16.93 75 MET A O 1
ATOM 592 N N . ALA A 1 76 ? 17.581 27.018 0.417 1.00 14.76 76 ALA A N 1
ATOM 593 C CA . ALA A 1 76 ? 17.674 28.309 -0.269 1.00 14.34 76 ALA A CA 1
ATOM 594 C C . ALA A 1 76 ? 18.550 28.206 -1.513 1.00 15.29 76 ALA A C 1
ATOM 595 O O . ALA A 1 76 ? 18.282 28.886 -2.520 1.00 15.10 76 ALA A O 1
ATOM 597 N N . THR A 1 77 ? 19.593 27.367 -1.449 1.00 13.63 77 THR A N 1
ATOM 598 C CA . THR A 1 77 ? 20.498 27.104 -2.586 1.00 14.70 77 THR A CA 1
ATOM 599 C C . THR A 1 77 ? 19.696 26.479 -3.710 1.00 15.53 77 THR A C 1
ATOM 600 O O . THR A 1 77 ? 19.772 26.955 -4.853 1.00 15.89 77 THR A O 1
ATOM 604 N N . VAL A 1 78 ? 18.910 25.459 -3.403 1.00 15.52 78 VAL A N 1
ATOM 605 C CA . VAL A 1 78 ? 18.095 24.809 -4.440 1.00 15.75 78 VAL A CA 1
ATOM 606 C C . VAL A 1 78 ? 17.125 25.813 -5.013 1.00 15.81 78 VAL A C 1
ATOM 607 O O . VAL A 1 78 ? 16.964 25.893 -6.259 1.00 16.25 78 VAL A O 1
ATOM 611 N N . ASP A 1 79 ? 16.445 26.581 -4.150 1.00 15.02 79 ASP A N 1
ATOM 612 C CA . ASP A 1 79 ? 15.469 27.577 -4.592 1.00 16.38 79 ASP A CA 1
ATOM 613 C C . ASP A 1 79 ? 16.122 28.576 -5.554 1.00 16.47 79 ASP A C 1
ATOM 614 O O . ASP A 1 79 ? 15.576 28.884 -6.622 1.00 16.54 79 ASP A O 1
ATOM 619 N N . TYR A 1 80 ? 17.304 29.056 -5.192 1.00 14.59 80 TYR A N 1
ATOM 620 C CA . TYR A 1 80 ? 18.042 30.007 -6.057 1.00 15.18 80 TYR A CA 1
ATOM 621 C C . TYR A 1 80 ? 18.414 29.381 -7.414 1.00 15.05 80 TYR A C 1
ATOM 622 O O . TYR A 1 80 ? 18.258 30.013 -8.474 1.00 15.42 80 TYR A O 1
ATOM 631 N N . MET A 1 81 ? 18.889 28.136 -7.378 1.00 13.82 81 MET A N 1
ATOM 632 C CA . MET A 1 81 ? 19.209 27.451 -8.632 1.00 14.34 81 MET A CA 1
ATOM 633 C C . MET A 1 81 ? 17.967 27.352 -9.519 1.00 14.69 81 MET A C 1
ATOM 634 O O . MET A 1 81 ? 18.029 27.671 -10.743 1.00 14.56 81 MET A O 1
ATOM 639 N N . ASN A 1 82 ? 16.821 26.982 -8.947 1.00 14.71 82 ASN A N 1
ATOM 640 C CA . ASN A 1 82 ? 15.556 26.865 -9.688 1.00 15.92 82 ASN A CA 1
ATOM 641 C C . ASN A 1 82 ? 15.171 28.223 -10.250 1.00 16.59 82 ASN A C 1
ATOM 642 O O . ASN A 1 82 ? 14.795 28.338 -11.428 1.00 18.37 82 ASN A O 1
ATOM 647 N N . ASP A 1 83 ? 15.288 29.277 -9.437 1.00 16.54 83 ASP A N 1
ATOM 648 C CA . ASP A 1 83 ? 14.923 30.596 -9.914 1.00 16.72 83 ASP A CA 1
ATOM 649 C C . ASP A 1 83 ? 15.786 31.046 -11.088 1.00 17.49 83 ASP A C 1
ATOM 650 O O . ASP A 1 83 ? 15.258 31.600 -12.077 1.00 19.44 83 ASP A O 1
ATOM 655 N N . MET A 1 84 ? 17.101 30.866 -10.977 1.00 16.91 84 MET A N 1
ATOM 656 C CA . MET A 1 84 ? 18.052 31.413 -11.978 1.00 17.64 84 MET A CA 1
ATOM 657 C C . MET A 1 84 ? 17.931 30.633 -13.288 1.00 18.72 84 MET A C 1
ATOM 658 O O . MET A 1 84 ? 18.285 31.179 -14.343 1.00 19.00 84 MET A O 1
ATOM 663 N N . ASN A 1 85 ? 17.458 29.379 -13.197 1.00 18.81 85 ASN A N 1
ATOM 664 C CA . ASN A 1 85 ? 16.956 28.637 -14.382 1.00 19.65 85 ASN A CA 1
ATOM 665 C C . ASN A 1 85 ? 18.040 28.469 -15.442 1.00 19.07 85 ASN A C 1
ATOM 666 O O . ASN A 1 85 ? 17.753 28.552 -16.660 1.00 20.39 85 ASN A O 1
ATOM 671 N N . ARG A 1 86 ? 19.274 28.221 -15.010 1.00 17.85 86 ARG A N 1
ATOM 672 C CA . ARG A 1 86 ? 20.405 28.112 -15.936 1.00 17.75 86 ARG A CA 1
ATOM 673 C C . ARG A 1 86 ? 20.586 26.720 -16.514 1.00 17.52 86 ARG A C 1
ATOM 674 O O . ARG A 1 86 ? 21.425 26.521 -17.429 1.00 18.80 86 ARG A O 1
ATOM 682 N N . GLY A 1 87 ? 19.875 25.744 -15.952 1.00 17.20 87 GLY A N 1
ATOM 683 C CA . GLY A 1 87 ? 19.925 24.380 -16.512 1.00 17.76 87 GLY A CA 1
ATOM 684 C C . GLY A 1 87 ? 20.052 23.345 -15.415 1.00 18.55 87 GLY A C 1
ATOM 685 O O . GLY A 1 87 ? 20.647 23.590 -14.360 1.00 17.98 87 GLY A O 1
ATOM 686 N N . LYS A 1 88 ? 19.569 22.149 -15.710 1.00 17.81 88 LYS A N 1
ATOM 687 C CA . LYS A 1 88 ? 19.440 21.116 -14.714 1.00 18.51 88 LYS A CA 1
ATOM 688 C C . LYS A 1 88 ? 20.683 20.231 -14.658 1.00 17.24 88 LYS A C 1
ATOM 689 O O . LYS A 1 88 ? 20.595 18.965 -14.640 1.00 18.54 88 LYS A O 1
ATOM 695 N N . THR A 1 89 ? 21.846 20.881 -14.562 1.00 16.58 89 THR A N 1
ATOM 696 C CA . THR A 1 89 ? 23.108 20.187 -14.350 1.00 16.43 89 THR A CA 1
ATOM 697 C C . THR A 1 89 ? 23.904 20.918 -13.284 1.00 15.50 89 THR A C 1
ATOM 698 O O . THR A 1 89 ? 23.857 22.158 -13.189 1.00 15.45 89 THR A O 1
ATOM 702 N N . ALA A 1 90 ? 24.651 20.159 -12.500 1.00 15.37 90 ALA A N 1
ATOM 703 C CA . ALA A 1 90 ? 25.464 20.797 -11.453 1.00 15.61 90 ALA A CA 1
ATOM 704 C C . ALA A 1 90 ? 26.661 19.944 -11.124 1.00 15.20 90 ALA A C 1
ATOM 705 O O . ALA A 1 90 ? 26.671 18.714 -11.349 1.00 16.09 90 ALA A O 1
ATOM 707 N N . TYR A 1 91 ? 27.698 20.569 -10.611 1.00 14.23 91 TYR A N 1
ATOM 708 C CA . TYR A 1 91 ? 28.777 19.824 -9.936 1.00 13.39 91 TYR A CA 1
ATOM 709 C C . TYR A 1 91 ? 28.786 20.328 -8.503 1.00 13.35 91 TYR A C 1
ATOM 710 O O . TYR A 1 91 ? 28.810 21.560 -8.281 1.00 13.63 91 TYR A O 1
ATOM 719 N N . VAL A 1 92 ? 28.702 19.391 -7.556 1.00 13.04 92 VAL A N 1
ATOM 720 C CA . VAL A 1 92 ? 28.523 19.778 -6.153 1.00 13.61 92 VAL A CA 1
ATOM 721 C C . VAL A 1 92 ? 29.667 19.279 -5.300 1.00 15.09 92 VAL A C 1
ATOM 722 O O . VAL A 1 92 ? 30.050 18.110 -5.359 1.00 15.32 92 VAL A O 1
ATOM 726 N N . ILE A 1 93 ? 30.174 20.184 -4.451 1.00 14.60 93 ILE A N 1
ATOM 727 C CA . ILE A 1 93 ? 31.075 19.797 -3.353 1.00 14.83 93 ILE A CA 1
ATOM 728 C C . ILE A 1 93 ? 30.268 19.958 -2.071 1.00 14.42 93 ILE A C 1
ATOM 729 O O . ILE A 1 93 ? 29.782 21.048 -1.790 1.00 14.66 93 ILE A O 1
ATOM 734 N N . GLY A 1 94 ? 30.135 18.896 -1.281 1.00 14.51 94 GLY A N 1
ATOM 735 C CA . GLY A 1 94 ? 29.413 19.029 -0.033 1.00 15.98 94 GLY A CA 1
ATOM 736 C C . GLY A 1 94 ? 29.118 17.675 0.573 1.00 16.71 94 GLY A C 1
ATOM 737 O O . GLY A 1 94 ? 29.594 16.655 0.074 1.00 17.58 94 GLY A O 1
ATOM 738 N N . GLU A 1 95 ? 28.295 17.696 1.613 1.00 17.60 95 GLU A N 1
ATOM 739 C CA . GLU A 1 95 ? 27.869 16.452 2.226 1.00 19.03 95 GLU A CA 1
ATOM 740 C C . GLU A 1 95 ? 26.669 15.854 1.495 1.00 20.22 95 GLU A C 1
ATOM 741 O O . GLU A 1 95 ? 26.013 16.506 0.646 1.00 17.97 95 GLU A O 1
ATOM 747 N N . GLU A 1 96 ? 26.331 14.609 1.853 1.00 20.54 96 GLU A N 1
ATOM 748 C CA A GLU A 1 96 ? 25.260 13.893 1.170 0.50 21.49 96 GLU A CA 1
ATOM 749 C CA B GLU A 1 96 ? 25.282 13.926 1.115 0.50 21.53 96 GLU A CA 1
ATOM 750 C C . GLU A 1 96 ? 23.930 14.634 1.242 1.00 21.13 96 GLU A C 1
ATOM 751 O O . GLU A 1 96 ? 23.147 14.609 0.309 1.00 22.50 96 GLU A O 1
ATOM 762 N N . GLY A 1 97 ? 23.653 15.298 2.364 1.00 20.99 97 GLY A N 1
ATOM 763 C CA . GLY A 1 97 ? 22.403 16.019 2.503 1.00 20.54 97 GLY A CA 1
ATOM 764 C C . GLY A 1 97 ? 22.202 17.055 1.383 1.00 20.83 97 GLY A C 1
ATOM 765 O O . GLY A 1 97 ? 21.131 17.144 0.766 1.00 21.24 97 GLY A O 1
ATOM 766 N N . LEU A 1 98 ? 23.248 17.834 1.137 1.00 18.03 98 LEU A N 1
ATOM 767 C CA . LEU A 1 98 ? 23.209 18.849 0.090 1.00 17.50 98 LEU A CA 1
ATOM 768 C C . LEU A 1 98 ? 23.117 18.189 -1.292 1.00 16.83 98 LEU A C 1
ATOM 769 O O . LEU A 1 98 ? 22.322 18.625 -2.146 1.00 17.56 98 LEU A O 1
ATOM 774 N N . LYS A 1 99 ? 23.938 17.170 -1.514 1.00 16.39 99 LYS A N 1
ATOM 775 C CA . LYS A 1 99 ? 23.962 16.495 -2.830 1.00 17.48 99 LYS A CA 1
ATOM 776 C C . LYS A 1 99 ? 22.610 15.854 -3.143 1.00 17.82 99 LYS A C 1
ATOM 777 O O . LYS A 1 99 ? 22.056 15.992 -4.267 1.00 18.06 99 LYS A O 1
ATOM 783 N N . LYS A 1 100 ? 22.035 15.210 -2.129 1.00 18.33 100 LYS A N 1
ATOM 784 C CA . LYS A 1 100 ? 20.715 14.598 -2.343 1.00 18.44 100 LYS A CA 1
ATOM 785 C C . LYS A 1 100 ? 19.627 15.615 -2.628 1.00 18.98 100 LYS A C 1
ATOM 786 O O . LYS A 1 100 ? 18.764 15.379 -3.462 1.00 19.36 100 LYS A O 1
ATOM 792 N N . ALA A 1 101 ? 19.675 16.770 -1.960 1.00 17.47 101 ALA A N 1
ATOM 793 C CA . ALA A 1 101 ? 18.662 17.808 -2.157 1.00 18.11 101 ALA A CA 1
ATOM 794 C C . ALA A 1 101 ? 18.756 18.319 -3.601 1.00 16.73 101 ALA A C 1
ATOM 795 O O . ALA A 1 101 ? 17.742 18.518 -4.241 1.00 17.61 101 ALA A O 1
ATOM 797 N N . ILE A 1 102 ? 19.989 18.483 -4.083 1.00 15.72 102 ILE A N 1
ATOM 798 C CA . ILE A 1 102 ? 20.201 19.043 -5.419 1.00 15.58 102 ILE A CA 1
ATOM 799 C C . ILE A 1 102 ? 19.749 18.027 -6.480 1.00 16.40 102 ILE A C 1
ATOM 800 O O . ILE A 1 102 ? 19.069 18.379 -7.455 1.00 17.41 102 ILE A O 1
ATOM 805 N N . ALA A 1 103 ? 20.062 16.768 -6.237 1.00 17.82 103 ALA A N 1
ATOM 806 C CA . ALA A 1 103 ? 19.656 15.715 -7.189 1.00 18.61 103 ALA A CA 1
ATOM 807 C C . ALA A 1 103 ? 18.152 15.527 -7.163 1.00 19.64 103 ALA A C 1
ATOM 808 O O . ALA A 1 103 ? 17.523 15.333 -8.226 1.00 20.15 103 ALA A O 1
ATOM 810 N N . ASP A 1 104 ? 17.555 15.601 -5.9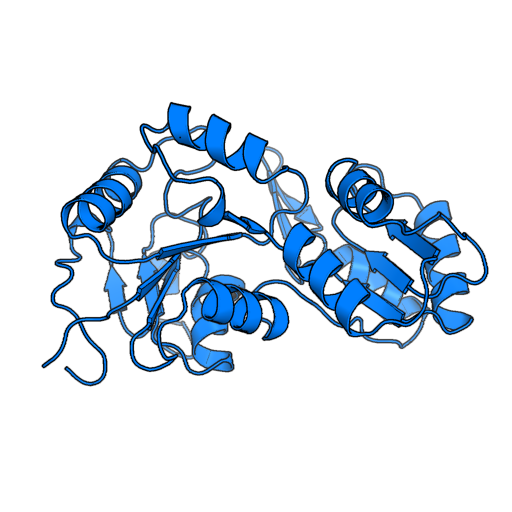70 1.00 19.85 104 ASP A N 1
ATOM 811 C CA . ASP A 1 104 ? 16.109 15.491 -5.836 1.00 20.24 104 ASP A CA 1
ATOM 812 C C . ASP A 1 104 ? 15.373 16.609 -6.582 1.00 21.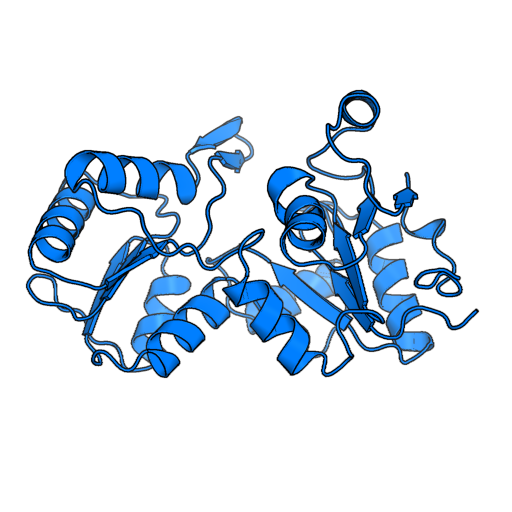31 104 ASP A C 1
ATOM 813 O O . ASP A 1 104 ? 14.222 16.434 -7.013 1.00 22.54 104 ASP A O 1
ATOM 818 N N . ALA A 1 105 ? 16.030 17.760 -6.720 1.00 20.04 105 ALA A N 1
ATOM 819 C CA . ALA A 1 105 ? 15.481 18.909 -7.428 1.00 20.37 105 ALA A CA 1
ATOM 820 C C . ALA A 1 105 ? 15.625 18.804 -8.943 1.00 20.14 105 ALA A C 1
ATOM 821 O O . ALA A 1 105 ? 15.169 19.696 -9.679 1.00 20.60 105 ALA A O 1
ATOM 823 N N . GLY A 1 106 ? 16.262 17.725 -9.387 1.00 20.16 106 GLY A N 1
ATOM 824 C CA . GLY A 1 106 ? 16.360 17.407 -10.837 1.00 20.16 106 GLY A CA 1
ATOM 825 C C . GLY A 1 106 ? 17.699 17.744 -11.464 1.00 20.56 106 GLY A C 1
ATOM 826 O O . GLY A 1 106 ? 17.861 17.616 -12.702 1.00 20.41 106 GLY A O 1
ATOM 827 N N . TYR A 1 107 ? 18.670 18.227 -10.663 1.00 18.47 107 TYR A N 1
ATOM 828 C CA . TYR A 1 107 ? 20.010 18.554 -11.182 1.00 18.67 107 TYR A CA 1
ATOM 829 C C . TYR A 1 107 ? 20.812 17.279 -11.296 1.00 19.02 107 TYR A C 1
ATOM 830 O O . TYR A 1 107 ? 20.895 16.486 -10.333 1.00 20.24 107 TYR A O 1
ATOM 839 N N . VAL A 1 108 ? 21.299 17.013 -12.504 1.00 18.85 108 VAL A N 1
ATOM 840 C CA . VAL A 1 108 ? 22.112 15.836 -12.737 1.00 18.57 108 VAL A CA 1
ATOM 841 C C . VAL A 1 108 ? 23.598 16.201 -12.701 1.00 18.27 108 VAL A C 1
ATOM 842 O O . VAL A 1 108 ? 23.982 17.325 -13.066 1.00 19.23 108 VAL A O 1
ATOM 846 N N . GLU A 1 109 ? 24.453 15.289 -12.262 1.00 17.48 109 GLU A N 1
ATOM 847 C CA . GLU A 1 109 ? 25.867 15.597 -12.192 1.00 17.98 109 GLU A CA 1
ATOM 848 C C . GLU A 1 109 ? 26.441 15.790 -13.592 1.00 18.91 109 GLU A C 1
ATOM 849 O O . GLU A 1 109 ? 26.283 14.921 -14.489 1.00 18.57 109 GLU A O 1
ATOM 855 N N . ASP A 1 110 ? 27.077 16.924 -13.787 1.00 17.72 110 ASP A N 1
ATOM 856 C CA . ASP A 1 110 ? 27.916 17.163 -14.951 1.00 17.97 110 ASP A CA 1
ATOM 857 C C . ASP A 1 110 ? 29.272 17.671 -14.443 1.00 18.37 110 ASP A C 1
ATOM 858 O O . ASP A 1 110 ? 29.346 18.769 -13.871 1.00 18.27 110 ASP A O 1
ATOM 863 N N . THR A 1 111 ? 30.321 16.870 -14.567 1.00 17.82 111 THR A N 1
ATOM 864 C CA . THR A 1 111 ? 31.639 17.261 -14.042 1.00 18.76 111 THR A CA 1
ATOM 865 C C . THR A 1 111 ? 32.403 18.215 -14.956 1.00 19.84 111 THR A C 1
ATOM 866 O O . THR A 1 111 ? 33.470 18.718 -14.560 1.00 21.68 111 THR A O 1
ATOM 870 N N . LYS A 1 112 ? 31.908 18.455 -16.180 1.00 20.39 112 LYS A N 1
ATOM 871 C CA . LYS A 1 112 ? 32.650 19.257 -17.145 1.00 20.79 112 LYS A CA 1
ATOM 872 C C . LYS A 1 112 ? 31.983 20.579 -17.523 1.00 19.11 112 LYS A C 1
ATOM 873 O O . LYS A 1 112 ? 32.631 21.634 -17.420 1.00 21.04 112 LYS A O 1
ATOM 879 N N . ASN A 1 113 ? 30.706 20.528 -17.918 1.00 17.88 113 ASN A N 1
ATOM 880 C CA . ASN A 1 113 ? 29.979 21.721 -18.356 1.00 17.40 113 ASN A CA 1
ATOM 881 C C . ASN A 1 113 ? 28.689 21.956 -17.609 1.00 16.71 113 ASN A C 1
ATOM 8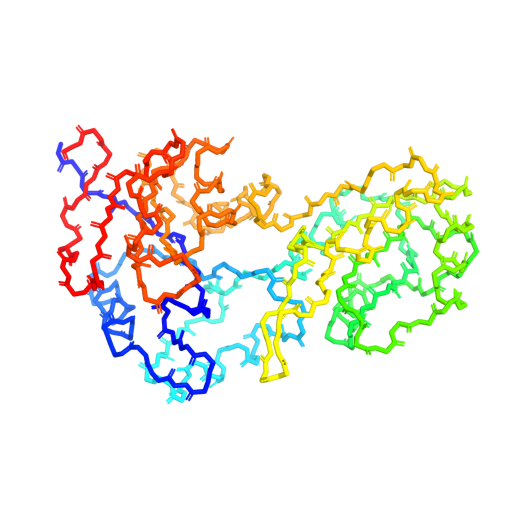82 O O . ASN A 1 113 ? 27.655 22.280 -18.194 1.00 17.01 113 ASN A O 1
ATOM 887 N N . PRO A 1 114 ? 28.749 21.858 -16.256 1.00 16.05 114 PRO A N 1
ATOM 888 C CA . PRO A 1 114 ? 27.511 22.022 -15.525 1.00 15.73 114 PRO A CA 1
ATOM 889 C C . PRO A 1 114 ? 27.047 23.464 -15.524 1.00 15.17 114 PRO A C 1
ATOM 890 O O . PRO A 1 114 ? 27.885 24.375 -15.641 1.00 16.24 114 PRO A O 1
ATOM 894 N N . ALA A 1 115 ? 25.735 23.650 -15.405 1.00 15.44 115 ALA A N 1
ATOM 895 C CA . ALA A 1 115 ? 25.144 25.008 -15.344 1.00 14.99 115 ALA A CA 1
ATOM 896 C C . ALA A 1 115 ? 25.583 25.657 -14.046 1.00 16.03 115 ALA A C 1
ATOM 897 O O . ALA A 1 115 ? 25.816 26.870 -14.002 1.00 16.18 115 ALA A O 1
ATOM 899 N N . TYR A 1 116 ? 25.678 24.848 -12.993 1.00 14.61 116 TYR A N 1
ATOM 900 C CA . TYR A 1 116 ? 26.010 25.346 -11.644 1.00 15.07 116 TYR A CA 1
ATOM 901 C C . TYR A 1 116 ? 27.192 24.580 -11.025 1.00 15.32 116 TYR A C 1
ATOM 902 O O . TYR A 1 116 ? 27.306 23.342 -11.182 1.00 15.86 116 TYR A O 1
ATOM 911 N N . VAL A 1 117 ? 28.042 25.291 -10.290 1.00 14.04 117 VAL A N 1
ATOM 912 C CA . VAL A 1 117 ? 28.962 24.642 -9.346 1.00 12.63 117 VAL A CA 1
ATOM 913 C C . VAL A 1 117 ? 28.551 25.114 -7.965 1.00 13.34 117 VAL A C 1
ATOM 914 O O . VAL A 1 117 ? 28.534 26.335 -7.733 1.00 13.39 117 VAL A O 1
ATOM 918 N N . VAL A 1 118 ? 28.331 24.151 -7.074 1.00 13.29 118 VAL A N 1
ATOM 919 C CA . VAL A 1 118 ? 27.752 24.505 -5.763 1.00 13.20 118 VAL A CA 1
ATOM 920 C C . VAL A 1 118 ? 28.700 23.958 -4.733 1.00 13.72 118 VAL A C 1
ATOM 921 O O . VAL A 1 118 ? 29.029 22.783 -4.751 1.00 14.33 118 VAL A O 1
ATOM 925 N N . VAL A 1 119 ? 29.091 24.802 -3.780 1.00 13.00 119 VAL A N 1
ATOM 926 C CA . VAL A 1 119 ? 30.142 24.388 -2.824 1.00 13.21 119 VAL A CA 1
ATOM 927 C C . VAL A 1 119 ? 29.709 24.674 -1.402 1.00 12.89 119 VAL A C 1
ATOM 928 O O . VAL A 1 119 ? 29.595 25.843 -0.992 1.00 13.11 119 VAL A O 1
ATOM 932 N N . GLY A 1 120 ? 29.551 23.581 -0.646 1.00 12.31 120 GLY A N 1
ATOM 933 C CA . GLY A 1 120 ? 29.324 23.647 0.806 1.00 13.74 120 GLY A CA 1
ATOM 934 C C . GLY A 1 120 ? 30.442 22.882 1.499 1.00 14.49 120 GLY A C 1
ATOM 935 O O . GLY A 1 120 ? 31.444 22.513 0.907 1.00 14.11 120 GLY A O 1
ATOM 936 N N . LEU A 1 121 ? 30.303 22.732 2.823 1.00 15.35 121 LEU A N 1
ATOM 937 C CA . LEU A 1 121 ? 31.277 21.975 3.570 1.00 16.57 121 LEU A CA 1
ATOM 938 C C . LEU A 1 121 ? 31.259 20.510 3.138 1.00 16.14 121 LEU A C 1
ATOM 939 O O . LEU A 1 121 ? 30.204 19.925 3.096 1.00 16.84 121 LEU A O 1
ATOM 944 N N . ASP A 1 122 ? 32.444 19.981 2.847 1.00 15.37 122 ASP A N 1
ATOM 945 C CA . ASP A 1 122 ? 32.642 18.548 2.549 1.00 15.85 122 ASP A CA 1
ATOM 946 C C . ASP A 1 122 ? 33.707 18.080 3.501 1.00 14.86 122 ASP A C 1
ATOM 947 O O . ASP A 1 122 ? 34.880 18.450 3.334 1.00 15.36 122 ASP A O 1
ATOM 952 N N . TRP A 1 123 ? 33.301 17.248 4.480 1.00 15.41 123 TRP A N 1
ATOM 953 C CA . TRP A 1 123 ? 34.253 16.732 5.449 1.00 16.72 123 TRP A CA 1
ATOM 954 C C . TRP A 1 123 ? 35.365 15.867 4.825 1.00 16.85 123 TRP A C 1
ATOM 955 O O . TRP A 1 123 ? 36.383 15.567 5.462 1.00 17.62 123 TRP A O 1
ATOM 966 N N . ASN A 1 124 ? 35.161 15.451 3.561 1.00 16.52 124 ASN A N 1
ATOM 967 C CA . ASN A 1 124 ? 36.130 14.640 2.875 1.00 17.10 124 ASN A CA 1
ATOM 968 C C . ASN A 1 124 ? 36.500 15.254 1.540 1.00 15.97 124 ASN A C 1
ATOM 969 O O . ASN A 1 124 ? 36.709 14.577 0.544 1.00 15.70 124 ASN A O 1
ATOM 974 N N . VAL A 1 125 ? 36.582 16.592 1.528 1.00 14.48 125 VAL A N 1
ATOM 975 C CA . VAL A 1 125 ? 37.032 17.244 0.289 1.00 14.85 125 VAL A CA 1
ATOM 976 C C . VAL A 1 125 ? 38.444 16.767 -0.086 1.00 14.47 125 VAL A C 1
ATOM 977 O O . VAL A 1 125 ? 39.289 16.420 0.786 1.00 14.41 125 VAL A O 1
ATOM 981 N N . THR A 1 126 ? 38.712 16.746 -1.400 1.00 14.58 126 THR A N 1
ATOM 982 C CA . THR A 1 126 ? 39.966 16.294 -1.929 1.00 14.15 126 THR A CA 1
ATOM 983 C C . THR A 1 126 ? 40.459 17.282 -2.974 1.00 14.26 126 THR A C 1
ATOM 984 O O . THR A 1 126 ? 39.650 18.037 -3.535 1.00 14.87 126 THR A O 1
ATOM 988 N N . TYR A 1 127 ? 41.767 17.238 -3.233 1.00 15.15 127 TYR A N 1
ATOM 989 C CA . TYR A 1 127 ? 42.324 18.015 -4.357 1.00 14.94 127 TYR A CA 1
ATOM 990 C C . TYR A 1 127 ? 41.520 17.763 -5.630 1.00 15.92 127 TYR A C 1
ATOM 991 O O . TYR A 1 127 ? 41.115 18.714 -6.335 1.00 15.99 127 TYR A O 1
ATOM 1000 N N . ASP A 1 128 ? 41.239 16.499 -5.951 1.00 15.65 128 ASP A N 1
ATOM 1001 C CA . ASP A 1 128 ? 40.566 16.252 -7.240 1.00 17.34 128 ASP A CA 1
ATOM 1002 C C . ASP A 1 128 ? 39.161 16.872 -7.326 1.00 16.92 128 ASP A C 1
ATOM 1003 O O . ASP A 1 128 ? 38.762 17.384 -8.383 1.00 17.17 128 ASP A O 1
ATOM 1008 N N . LYS A 1 129 ? 38.407 16.911 -6.220 1.00 15.15 129 LYS A N 1
ATOM 1009 C CA . LYS A 1 129 ? 37.069 17.528 -6.229 1.00 14.92 129 LYS A CA 1
ATOM 1010 C C . LYS A 1 129 ? 37.288 19.029 -6.488 1.00 15.43 129 LYS A C 1
ATOM 1011 O O . LYS A 1 129 ? 36.586 19.652 -7.262 1.00 14.81 129 LYS A O 1
ATOM 1017 N N . LEU A 1 130 ? 38.290 19.593 -5.803 1.00 14.89 130 LEU A N 1
ATOM 1018 C CA . LEU A 1 130 ? 38.580 21.033 -5.942 1.00 14.34 130 LEU A CA 1
ATOM 1019 C C . LEU A 1 130 ? 39.033 21.367 -7.363 1.00 14.53 130 LEU A C 1
ATOM 1020 O O . LEU A 1 130 ? 38.624 22.431 -7.894 1.00 15.10 130 LEU A O 1
ATOM 1025 N N . ALA A 1 131 ? 39.867 20.514 -7.952 1.00 15.06 131 ALA A N 1
ATOM 1026 C CA . ALA A 1 131 ? 40.315 20.710 -9.348 1.00 16.02 131 ALA A CA 1
ATOM 1027 C C . ALA A 1 131 ? 39.123 20.624 -10.307 1.00 16.10 131 ALA A C 1
ATOM 1028 O O . ALA A 1 131 ? 38.969 21.457 -11.233 1.00 16.40 131 ALA A O 1
ATOM 1030 N N . THR A 1 132 ? 38.267 19.627 -10.112 1.00 15.57 132 THR A N 1
ATOM 1031 C CA . THR A 1 132 ? 37.048 19.500 -10.937 1.00 16.03 132 THR A CA 1
ATOM 1032 C C . THR A 1 132 ? 36.196 20.778 -10.873 1.00 16.45 132 THR A C 1
ATOM 1033 O O . THR A 1 132 ? 35.780 21.331 -11.895 1.00 16.83 132 THR A O 1
ATOM 1037 N N . ALA A 1 133 ? 35.960 21.287 -9.665 1.00 15.28 133 ALA A N 1
ATOM 1038 C CA . ALA A 1 133 ? 35.147 22.499 -9.516 1.00 15.22 133 ALA A CA 1
ATOM 1039 C C . ALA A 1 133 ? 35.835 23.684 -10.170 1.00 14.64 133 ALA A C 1
ATOM 1040 O O . ALA A 1 133 ? 35.198 24.488 -10.816 1.00 15.19 133 ALA A O 1
ATOM 1042 N N . THR A 1 134 ? 37.147 23.790 -9.991 1.00 14.51 134 THR A N 1
ATOM 1043 C CA . THR A 1 134 ? 37.935 24.897 -10.576 1.00 14.64 134 THR A CA 1
ATOM 1044 C C . THR A 1 134 ? 37.730 24.965 -12.084 1.00 15.02 134 THR A C 1
ATOM 1045 O O . THR A 1 134 ? 37.372 26.011 -12.612 1.00 15.71 134 THR A O 1
ATOM 1049 N N . LEU A 1 135 ? 37.902 23.838 -12.748 1.00 16.08 135 LEU A N 1
ATOM 1050 C CA . LEU A 1 135 ? 37.766 23.790 -14.223 1.00 15.55 135 LEU A CA 1
ATOM 1051 C C . LEU A 1 135 ? 36.343 24.110 -14.606 1.00 16.43 135 LEU A C 1
ATOM 1052 O O . LEU A 1 135 ? 36.115 24.836 -15.581 1.00 16.78 135 LEU A O 1
ATOM 1057 N N . ALA A 1 136 ? 35.370 23.534 -13.907 1.00 15.52 136 ALA A N 1
ATOM 1058 C CA . ALA A 1 136 ? 33.966 23.790 -14.229 1.00 15.07 136 ALA A CA 1
ATOM 1059 C C . ALA A 1 136 ? 33.598 25.281 -14.094 1.00 16.24 136 ALA A C 1
ATOM 1060 O O . ALA A 1 136 ? 32.819 25.818 -14.904 1.00 17.97 136 ALA A O 1
ATOM 1062 N N . ILE A 1 137 ? 34.142 25.948 -13.064 1.00 15.53 137 ILE A N 1
ATOM 1063 C CA . ILE A 1 137 ? 33.926 27.382 -12.874 1.00 15.79 137 ILE A CA 1
ATOM 1064 C C . ILE A 1 137 ? 34.613 28.138 -13.990 1.00 17.76 137 ILE A C 1
ATOM 1065 O O . ILE A 1 137 ? 34.009 29.042 -14.586 1.00 19.27 137 ILE A O 1
ATOM 1070 N N . GLN A 1 138 ? 35.877 27.807 -14.259 1.00 18.76 138 GLN A N 1
ATOM 1071 C CA . GLN A 1 138 ? 36.614 28.449 -15.376 1.00 20.08 138 GLN A CA 1
ATOM 1072 C C . GLN A 1 138 ? 35.851 28.339 -16.690 1.00 21.30 138 GLN A C 1
ATOM 1073 O O . GLN A 1 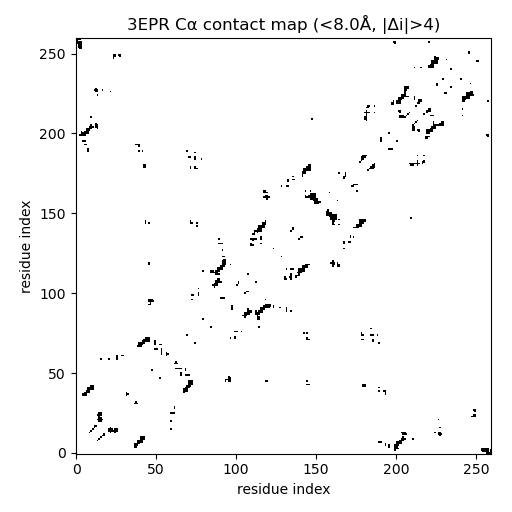138 ? 35.856 29.287 -17.509 1.00 21.83 138 GLN A O 1
ATOM 1079 N N . ASN A 1 139 ? 35.177 27.216 -16.895 1.00 21.10 139 ASN A N 1
ATOM 1080 C CA . ASN A 1 139 ? 34.398 26.935 -18.115 1.00 22.87 139 ASN A CA 1
ATOM 1081 C C . ASN A 1 139 ? 33.059 27.654 -18.170 1.00 22.63 139 ASN A C 1
ATOM 1082 O O . ASN A 1 139 ? 32.304 27.496 -19.146 1.00 23.35 139 ASN A O 1
ATOM 1087 N N . GLY A 1 140 ? 32.705 28.376 -17.103 1.00 19.63 140 GLY A N 1
ATOM 1088 C CA . GLY A 1 140 ? 31.517 29.222 -17.127 1.00 19.35 140 GLY A CA 1
ATOM 1089 C C . GLY A 1 140 ? 30.348 28.862 -16.240 1.00 17.61 140 GLY A C 1
ATOM 1090 O O . GLY A 1 140 ? 29.271 29.498 -16.280 1.00 17.80 140 GLY A O 1
ATOM 1091 N N . ALA A 1 141 ? 30.513 27.856 -15.375 1.00 16.09 141 ALA A N 1
ATOM 1092 C CA . ALA A 1 141 ? 29.401 27.493 -14.512 1.00 15.26 141 ALA A CA 1
ATOM 1093 C C . ALA A 1 141 ? 29.084 28.620 -13.525 1.00 14.91 141 ALA A C 1
ATOM 1094 O O . ALA A 1 141 ? 30.015 29.356 -13.178 1.00 17.67 141 ALA A O 1
ATOM 1096 N N . LEU A 1 142 ? 27.819 28.713 -13.085 1.00 15.67 142 LEU A N 1
ATOM 1097 C CA . LEU A 1 142 ? 27.433 29.757 -12.109 1.00 14.40 142 LEU A CA 1
ATOM 1098 C C . LEU A 1 142 ? 27.871 29.201 -10.741 1.00 14.94 142 LEU A C 1
ATOM 1099 O O . LEU A 1 142 ? 27.362 28.160 -10.303 1.00 13.95 142 LEU A O 1
ATOM 1104 N N . PHE A 1 143 ? 28.844 29.886 -10.126 1.00 14.72 143 PHE A N 1
ATOM 1105 C CA . PHE A 1 143 ? 29.497 29.431 -8.905 1.00 13.47 143 PHE A CA 1
ATOM 1106 C C . PHE A 1 143 ? 28.723 29.955 -7.679 1.00 14.39 143 PHE A C 1
ATOM 1107 O O . PHE A 1 143 ? 28.622 31.165 -7.458 1.00 15.06 143 PHE A O 1
ATOM 1115 N N . ILE A 1 144 ? 28.234 28.996 -6.886 1.00 13.01 144 ILE A N 1
ATOM 1116 C CA . ILE A 1 144 ? 27.403 29.284 -5.691 1.00 13.35 144 ILE A CA 1
ATOM 1117 C C . ILE A 1 144 ? 28.096 28.678 -4.497 1.00 13.94 144 ILE A C 1
ATOM 1118 O O . ILE A 1 144 ? 28.462 27.514 -4.517 1.00 13.68 144 ILE A O 1
ATOM 1123 N N . GLY A 1 145 ? 28.256 29.476 -3.448 1.00 12.36 145 GLY A N 1
ATOM 1124 C CA . GLY A 1 145 ? 28.662 28.918 -2.124 1.00 12.85 145 GLY A CA 1
ATOM 1125 C C . GLY A 1 145 ? 27.448 28.835 -1.213 1.00 14.68 145 GLY A C 1
ATOM 1126 O O . GLY A 1 145 ? 26.673 29.780 -1.108 1.00 13.96 145 GLY A O 1
ATOM 1127 N N . THR A 1 146 ? 27.229 27.697 -0.542 1.00 13.13 146 THR A N 1
ATOM 1128 C CA . THR A 1 146 ? 25.987 27.549 0.214 1.00 14.09 146 THR A CA 1
ATOM 1129 C C . THR A 1 146 ? 25.938 28.514 1.405 1.00 13.19 146 THR A C 1
ATOM 1130 O O . THR A 1 146 ? 24.879 28.992 1.762 1.00 14.64 146 THR A O 1
ATOM 1134 N N . ASN A 1 147 ? 27.098 28.705 2.018 1.00 14.30 147 ASN A N 1
ATOM 1135 C CA . ASN A 1 147 ? 27.187 29.566 3.224 1.00 14.45 147 ASN A CA 1
ATOM 1136 C C . ASN A 1 147 ? 28.618 30.021 3.382 1.00 14.47 147 ASN A C 1
ATOM 1137 O O . ASN A 1 147 ? 29.563 29.306 3.058 1.00 14.43 147 ASN A O 1
ATOM 1142 N N . PRO A 1 148 ? 28.804 31.255 3.885 1.00 14.05 148 PRO A N 1
ATOM 1143 C CA . PRO A 1 148 ? 30.113 31.892 3.913 1.00 14.14 148 PRO A CA 1
ATOM 1144 C C . PRO A 1 148 ? 30.966 31.665 5.164 1.00 13.78 148 PRO A C 1
ATOM 1145 O O . PRO A 1 148 ? 32.124 32.076 5.196 1.00 14.64 148 PRO A O 1
ATOM 1149 N N . ASP A 1 149 ? 30.415 30.915 6.117 1.00 14.04 149 ASP A N 1
ATOM 1150 C CA . ASP A 1 149 ? 31.120 30.692 7.390 1.00 14.62 149 ASP A CA 1
ATOM 1151 C C . ASP A 1 149 ? 32.533 30.182 7.164 1.00 14.10 149 ASP A C 1
ATOM 1152 O O . ASP A 1 149 ? 32.728 29.117 6.528 1.00 14.26 149 ASP A O 1
ATOM 1157 N N . LEU A 1 150 ? 33.539 30.882 7.690 1.00 15.31 150 LEU A N 1
ATOM 1158 C CA . LEU A 1 150 ? 34.938 30.523 7.451 1.00 14.46 150 LEU A CA 1
ATOM 1159 C C . LEU A 1 150 ? 35.354 29.286 8.248 1.00 14.71 150 LEU A C 1
ATOM 1160 O O . LEU A 1 150 ? 36.283 28.560 7.877 1.00 15.25 150 LEU A O 1
ATOM 1165 N N . ASN A 1 151 ? 34.644 29.063 9.366 1.00 15.46 151 ASN A N 1
ATOM 1166 C CA . ASN A 1 151 ? 34.966 27.955 10.276 1.00 16.05 151 ASN A CA 1
ATOM 1167 C C . ASN A 1 151 ? 33.719 27.215 10.709 1.00 16.77 151 ASN A C 1
ATOM 1168 O O . ASN A 1 151 ? 32.625 27.737 10.594 1.00 17.25 151 ASN A O 1
ATOM 1173 N N . ILE A 1 152 ? 33.917 26.000 11.211 1.00 17.55 152 ILE A N 1
ATOM 1174 C CA . ILE A 1 152 ? 32.841 25.220 11.801 1.00 19.57 152 ILE A CA 1
ATOM 1175 C C . ILE A 1 152 ? 33.341 24.689 13.150 1.00 20.59 152 ILE A C 1
ATOM 1176 O O . ILE A 1 152 ? 34.433 24.121 13.224 1.00 20.34 152 ILE A O 1
ATOM 1181 N N . PRO A 1 153 ? 32.577 24.946 14.218 1.00 22.37 153 PRO A N 1
ATOM 1182 C CA . PRO A 1 153 ? 33.041 24.430 15.507 1.00 23.27 153 PRO A CA 1
ATOM 1183 C C . PRO A 1 153 ? 32.821 22.931 15.595 1.00 23.64 153 PRO A C 1
ATOM 1184 O O . PRO A 1 153 ? 31.782 22.401 15.171 1.00 24.12 153 PRO A O 1
ATOM 1188 N N . THR A 1 154 ? 33.826 22.242 16.111 1.00 23.47 154 THR A N 1
ATOM 1189 C CA . THR A 1 154 ? 33.749 20.804 16.327 1.00 25.09 154 THR A CA 1
ATOM 1190 C C . THR A 1 154 ? 34.406 20.505 17.664 1.00 25.94 154 THR A C 1
ATOM 1191 O O . THR A 1 154 ? 35.026 21.396 18.264 1.00 25.33 154 THR A O 1
ATOM 1195 N N . GLU A 1 155 ? 34.304 19.249 18.094 1.00 29.03 155 GLU A N 1
ATOM 1196 C CA . GLU A 1 155 ? 34.988 18.811 19.312 1.00 31.57 155 GLU A CA 1
ATOM 1197 C C . GLU A 1 155 ? 36.509 18.987 19.197 1.00 31.94 155 GLU A C 1
ATOM 1198 O O . GLU A 1 155 ? 37.174 19.307 20.188 1.00 32.61 155 GLU A O 1
ATOM 1204 N N . ARG A 1 156 ? 37.035 18.827 17.977 1.00 30.52 156 ARG A N 1
ATOM 1205 C CA . ARG A 1 156 ? 38.450 19.082 17.681 1.00 30.64 156 ARG A CA 1
ATOM 1206 C C . ARG A 1 156 ? 38.886 20.540 17.750 1.00 29.00 156 ARG A C 1
ATOM 1207 O O . ARG A 1 156 ? 40.060 20.845 18.018 1.00 29.49 156 ARG A O 1
ATOM 1215 N N . GLY A 1 157 ? 37.966 21.460 17.479 1.00 26.67 157 GLY A N 1
ATOM 1216 C CA . GLY A 1 157 ? 38.316 22.873 17.472 1.00 24.78 157 GLY A CA 1
ATOM 1217 C C . GLY A 1 157 ? 37.603 23.525 16.304 1.00 22.90 157 GLY A C 1
ATOM 1218 O O . GLY A 1 157 ? 36.669 22.937 15.756 1.00 22.57 157 GLY A O 1
ATOM 1219 N N . LEU A 1 158 ? 38.019 24.739 15.959 1.00 21.78 158 LEU A N 1
ATOM 1220 C CA . LEU A 1 158 ? 37.374 25.519 14.895 1.00 21.35 158 LEU A CA 1
ATOM 1221 C C . LEU A 1 158 ? 37.980 25.192 13.528 1.00 20.53 158 LEU A C 1
ATOM 1222 O O . LEU A 1 158 ? 38.989 25.756 13.134 1.00 21.47 158 LEU A O 1
ATOM 1227 N N . LEU A 1 159 ? 37.343 24.268 12.836 1.00 18.07 159 LEU A N 1
ATOM 1228 C CA . LEU A 1 159 ? 37.912 23.694 11.640 1.00 17.18 159 LEU A CA 1
ATOM 1229 C C . LEU A 1 159 ? 37.482 24.566 10.436 1.00 16.32 159 LEU A C 1
ATOM 1230 O O . LEU A 1 159 ? 36.610 25.418 10.573 1.00 17.56 159 LEU A O 1
ATOM 1235 N N . PRO A 1 160 ? 38.080 24.316 9.258 1.00 15.91 160 PRO A N 1
ATOM 1236 C CA . PRO A 1 160 ? 37.611 25.089 8.074 1.00 15.78 160 PRO A CA 1
ATOM 1237 C C . PRO A 1 160 ? 36.149 24.825 7.751 1.00 14.87 160 PRO A C 1
ATOM 1238 O O . PRO A 1 160 ? 35.702 23.675 7.651 1.00 16.03 160 PRO A O 1
ATOM 1242 N N . GLY A 1 161 ? 35.413 25.902 7.511 1.00 13.93 161 GLY A N 1
ATOM 1243 C CA . GLY A 1 161 ? 34.031 25.810 7.099 1.00 12.27 161 GLY A CA 1
ATOM 1244 C C . GLY A 1 161 ? 33.834 25.980 5.584 1.00 11.88 161 GLY A C 1
ATOM 1245 O O . GLY A 1 161 ? 34.820 26.156 4.859 1.00 13.41 161 GLY A O 1
ATOM 1246 N N . ALA A 1 162 ? 32.556 25.953 5.196 1.00 12.82 162 ALA A N 1
ATOM 1247 C CA . ALA A 1 162 ? 32.206 26.078 3.747 1.00 12.91 162 ALA A CA 1
ATOM 1248 C C . ALA A 1 162 ? 32.885 27.300 3.140 1.00 13.97 162 ALA A C 1
ATOM 1249 O O . ALA A 1 162 ? 33.362 27.270 1.977 1.00 14.15 162 ALA A O 1
ATOM 1251 N N . GLY A 1 163 ? 32.918 28.387 3.908 1.00 13.84 163 GLY A N 1
ATOM 1252 C CA . GLY A 1 163 ? 33.495 29.647 3.372 1.00 14.05 163 GLY A CA 1
ATOM 1253 C C . GLY A 1 163 ? 35.005 29.538 3.039 1.00 13.95 163 GLY A C 1
ATOM 1254 O O . GLY A 1 163 ? 35.537 30.238 2.146 1.00 15.98 163 GLY A O 1
ATOM 1255 N N . SER A 1 164 ? 35.738 28.679 3.778 1.00 14.10 164 SER A N 1
ATOM 1256 C CA . SER A 1 164 ? 37.122 28.492 3.523 1.00 13.17 164 SER A CA 1
ATOM 1257 C C . SER A 1 164 ? 37.354 27.637 2.255 1.00 13.32 164 SER A C 1
ATOM 1258 O O . SER A 1 164 ? 38.326 27.843 1.521 1.00 14.32 164 SER A O 1
ATOM 1261 N N . LEU A 1 165 ? 36.479 26.637 2.084 1.00 13.14 165 LEU A N 1
ATOM 1262 C CA . LEU A 1 165 ? 36.584 25.839 0.835 1.00 13.40 165 LEU A CA 1
ATOM 1263 C C . LEU A 1 165 ? 36.302 26.722 -0.368 1.00 13.95 165 LEU A C 1
ATOM 1264 O O . LEU A 1 165 ? 36.998 26.632 -1.386 1.00 14.17 165 LEU A O 1
ATOM 1269 N N . ASN A 1 166 ? 35.257 27.541 -0.233 1.00 13.89 166 ASN A N 1
ATOM 1270 C CA . ASN A 1 166 ? 34.939 28.545 -1.318 1.00 13.20 166 ASN A CA 1
ATOM 1271 C C . ASN A 1 166 ? 36.155 29.474 -1.548 1.00 14.63 166 ASN A C 1
ATOM 1272 O O . ASN A 1 166 ? 36.507 29.860 -2.690 1.00 14.47 166 ASN A O 1
ATOM 1277 N N . ALA A 1 167 ? 36.813 29.871 -0.474 1.00 13.75 167 ALA A N 1
ATOM 1278 C CA . ALA A 1 167 ? 37.984 30.749 -0.613 1.00 14.56 167 ALA A CA 1
ATOM 1279 C C . ALA A 1 167 ? 39.095 30.179 -1.501 1.00 15.01 167 ALA A C 1
ATOM 1280 O O . ALA A 1 167 ? 39.731 30.906 -2.259 1.00 14.79 167 ALA A O 1
ATOM 1282 N N . LEU A 1 168 ? 39.303 28.857 -1.431 1.00 13.13 168 LEU A N 1
ATOM 1283 C CA . LEU A 1 168 ? 40.305 28.214 -2.272 1.00 13.64 168 LEU A CA 1
ATOM 1284 C C . LEU A 1 168 ? 39.900 28.365 -3.746 1.00 13.21 168 LEU A C 1
ATOM 1285 O O . LEU A 1 168 ? 40.733 28.686 -4.597 1.00 14.02 168 LEU A O 1
ATOM 1290 N N . LEU A 1 169 ? 38.620 28.135 -4.006 1.00 13.11 169 LEU A N 1
ATOM 1291 C CA . LEU A 1 169 ? 38.158 28.161 -5.413 1.00 11.95 169 LEU A CA 1
ATOM 1292 C C . LEU A 1 169 ? 38.126 29.586 -5.931 1.00 12.94 169 LEU A C 1
ATOM 1293 O O . LEU A 1 169 ? 38.411 29.812 -7.128 1.00 13.77 169 LEU A O 1
ATOM 1298 N N . GLU A 1 170 ? 37.750 30.549 -5.084 1.00 13.01 170 GLU A N 1
ATOM 1299 C CA . GLU A 1 170 ? 37.834 31.940 -5.502 1.00 13.35 170 GLU A CA 1
ATOM 1300 C C . GLU A 1 170 ? 39.286 32.299 -5.857 1.00 12.96 170 GLU A C 1
ATOM 1301 O O . GLU A 1 170 ? 39.572 32.990 -6.867 1.00 14.37 170 GLU A O 1
ATOM 1307 N N . ALA A 1 171 ? 40.243 31.844 -5.054 1.00 13.54 171 ALA A N 1
ATOM 1308 C CA . ALA A 1 171 ? 41.644 32.135 -5.344 1.00 14.24 171 ALA A CA 1
ATOM 1309 C C . ALA A 1 171 ? 42.048 31.506 -6.688 1.00 14.81 171 ALA A C 1
ATOM 1310 O O . ALA A 1 171 ? 42.711 32.185 -7.501 1.00 17.08 171 ALA A O 1
ATOM 1312 N N . ALA A 1 172 ? 41.604 30.263 -6.914 1.00 15.03 172 ALA A N 1
ATOM 1313 C CA . ALA A 1 172 ? 42.038 29.515 -8.086 1.00 15.21 172 ALA A CA 1
ATOM 1314 C C . ALA A 1 172 ? 41.368 29.951 -9.372 1.00 16.23 172 ALA A C 1
ATOM 1315 O O . ALA A 1 172 ? 41.882 29.631 -10.470 1.00 18.08 172 ALA A O 1
ATOM 1317 N N . THR A 1 173 ? 40.221 30.617 -9.253 1.00 14.36 173 THR A N 1
ATOM 1318 C CA . THR A 1 173 ? 39.418 30.985 -10.448 1.00 15.34 173 THR A CA 1
ATOM 1319 C C . THR A 1 173 ? 39.291 32.507 -10.645 1.00 17.28 173 THR A C 1
ATOM 1320 O O . THR A 1 173 ? 38.915 32.937 -11.749 1.00 17.69 173 THR A O 1
ATOM 1324 N N . ARG A 1 174 ? 39.532 33.299 -9.595 1.00 17.26 174 ARG A N 1
ATOM 1325 C CA . ARG A 1 174 ? 39.257 34.750 -9.554 1.00 19.30 174 ARG A CA 1
ATOM 1326 C C . ARG A 1 174 ? 37.774 35.049 -9.664 1.00 18.94 174 ARG A C 1
ATOM 1327 O O . ARG A 1 174 ? 37.394 36.186 -9.964 1.00 21.57 174 ARG A O 1
ATOM 1335 N N . ILE A 1 175 ? 36.933 34.041 -9.452 1.00 17.10 175 ILE A N 1
ATOM 1336 C CA . ILE A 1 175 ? 35.482 34.232 -9.440 1.00 17.73 175 ILE A CA 1
ATOM 1337 C C . ILE A 1 175 ? 34.964 34.161 -8.007 1.00 18.74 175 ILE A C 1
ATOM 1338 O O . ILE A 1 175 ? 35.166 33.149 -7.333 1.00 17.79 175 ILE A O 1
ATOM 1343 N N . LYS A 1 176 ? 34.277 35.201 -7.558 1.00 18.06 176 LYS A N 1
ATOM 1344 C CA . LYS A 1 176 ? 33.658 35.172 -6.234 1.00 17.47 176 LYS A CA 1
ATOM 1345 C C . LYS A 1 176 ? 32.331 34.408 -6.296 1.00 16.87 176 LYS A C 1
ATOM 1346 O O . LYS A 1 176 ? 31.505 34.669 -7.174 1.00 16.78 176 LYS A O 1
ATOM 1352 N N . PRO A 1 177 ? 32.086 33.480 -5.359 1.00 16.04 177 PRO A N 1
ATOM 1353 C CA . PRO A 1 177 ? 30.815 32.747 -5.400 1.00 15.39 177 PRO A CA 1
ATOM 1354 C C . PRO A 1 177 ? 29.660 33.649 -5.017 1.00 15.74 177 PRO A C 1
ATOM 1355 O O . PRO A 1 177 ? 29.858 34.634 -4.269 1.00 16.06 177 PRO A O 1
ATOM 1359 N N . VAL A 1 178 ? 28.469 33.318 -5.481 1.00 14.72 178 VAL A N 1
ATOM 1360 C CA . VAL A 1 178 ? 27.254 33.904 -4.950 1.00 14.63 178 VAL A CA 1
ATOM 1361 C C . VAL A 1 178 ? 26.996 33.114 -3.657 1.00 14.85 178 VAL A C 1
ATOM 1362 O O . VAL A 1 178 ? 26.764 31.893 -3.712 1.00 15.84 178 VAL A O 1
ATOM 1366 N N . PHE A 1 179 ? 27.099 33.784 -2.498 1.00 14.66 179 PHE A N 1
ATOM 1367 C CA . PHE A 1 179 ? 26.891 33.080 -1.224 1.00 13.96 179 PHE A CA 1
ATOM 1368 C C . PHE A 1 179 ? 25.429 33.191 -0.854 1.00 16.09 179 PHE A C 1
ATOM 1369 O O . PHE A 1 179 ? 24.858 34.295 -0.833 1.00 18.01 179 PHE A O 1
ATOM 1377 N N . ILE A 1 180 ? 24.808 32.067 -0.532 1.00 14.45 180 ILE A N 1
ATOM 1378 C CA . ILE A 1 180 ? 23.389 32.030 -0.302 1.00 14.43 180 ILE A CA 1
ATOM 1379 C C . ILE A 1 180 ? 23.060 32.314 1.183 1.00 14.20 180 ILE A C 1
ATOM 1380 O O . ILE A 1 180 ? 22.095 33.021 1.511 1.00 15.50 180 ILE A O 1
ATOM 1385 N N . GLY A 1 181 ? 23.847 31.681 2.051 1.00 15.37 181 GLY A N 1
ATOM 1386 C CA . GLY A 1 181 ? 23.512 31.620 3.488 1.00 14.32 181 GLY A CA 1
ATOM 1387 C C . GLY A 1 181 ? 23.699 32.935 4.242 1.00 15.73 181 GLY A C 1
ATOM 1388 O O . GLY A 1 181 ? 24.247 33.902 3.713 1.00 15.79 181 GLY A O 1
ATOM 1389 N N . LYS A 1 182 ? 23.283 32.951 5.514 1.00 13.64 182 LYS A N 1
ATOM 1390 C CA . LYS A 1 182 ? 23.437 34.158 6.335 1.00 13.39 182 LYS A CA 1
ATOM 1391 C C . LYS A 1 182 ? 24.917 34.552 6.379 1.00 13.77 182 LYS A C 1
ATOM 1392 O O . LYS A 1 182 ? 25.826 33.721 6.485 1.00 14.45 182 LYS A O 1
ATOM 1398 N N . PRO A 1 183 ? 25.231 35.870 6.377 1.00 14.82 183 PRO A N 1
ATOM 1399 C CA . PRO A 1 183 ? 24.301 36.989 6.448 1.00 15.59 183 PRO A CA 1
ATOM 1400 C C . PRO A 1 183 ? 23.824 37.531 5.104 1.00 16.87 183 PRO A C 1
ATOM 1401 O O . PRO A 1 183 ? 23.363 38.669 5.050 1.00 16.87 183 PRO A O 1
ATOM 1405 N N . ASN A 1 184 ? 23.961 36.744 4.043 1.00 16.75 184 ASN A N 1
ATOM 1406 C CA . ASN A 1 184 ? 23.632 37.235 2.692 1.00 16.75 184 ASN A CA 1
ATOM 1407 C C . ASN A 1 184 ? 22.104 37.340 2.447 1.00 16.08 184 ASN A C 1
ATOM 1408 O O . ASN A 1 184 ? 21.268 36.766 3.170 1.00 17.28 184 ASN A O 1
ATOM 1413 N N . ALA A 1 185 ? 21.717 38.105 1.414 1.00 15.12 185 ALA A N 1
ATOM 1414 C CA . ALA A 1 185 ? 20.338 38.430 1.178 1.00 14.41 185 ALA A CA 1
ATOM 1415 C C . ALA A 1 185 ? 19.448 37.272 0.777 1.00 14.43 185 ALA A C 1
ATOM 1416 O O . ALA A 1 185 ? 18.248 37.294 1.064 1.00 15.54 185 ALA A O 1
ATOM 1418 N N . ILE A 1 186 ? 19.980 36.332 -0.013 1.00 15.22 186 ILE A N 1
ATOM 1419 C CA . ILE A 1 186 ? 19.102 35.342 -0.644 1.00 15.77 186 ILE A CA 1
ATOM 1420 C C . ILE A 1 186 ? 18.353 34.487 0.397 1.00 15.08 186 ILE A C 1
ATOM 1421 O O . ILE A 1 186 ? 17.127 34.367 0.339 1.00 16.48 186 ILE A O 1
ATOM 1426 N N . ILE A 1 187 ? 19.088 33.931 1.363 1.00 15.36 187 ILE A N 1
ATOM 1427 C CA . ILE A 1 187 ? 18.378 33.132 2.370 1.00 15.57 187 ILE A CA 1
ATOM 1428 C C . ILE A 1 187 ? 17.440 34.002 3.208 1.00 14.75 187 ILE A C 1
ATOM 1429 O O . ILE A 1 187 ? 16.375 33.567 3.592 1.00 16.13 187 ILE A O 1
ATOM 1434 N N . MET A 1 188 ? 17.829 35.259 3.442 1.00 14.27 188 MET A N 1
ATOM 1435 C CA . MET A 1 188 ? 16.978 36.143 4.250 1.00 14.88 188 MET A CA 1
ATOM 1436 C C . MET A 1 188 ? 15.699 36.536 3.526 1.00 14.75 188 MET A C 1
ATOM 1437 O O . MET A 1 188 ? 14.620 36.498 4.087 1.00 15.20 188 MET A O 1
ATOM 1442 N N . ASN A 1 189 ? 15.813 36.883 2.236 1.00 15.23 189 ASN A N 1
ATOM 1443 C CA . ASN A 1 189 ? 14.636 37.221 1.454 1.00 16.23 189 ASN A CA 1
ATOM 1444 C C . ASN A 1 189 ? 13.660 36.077 1.365 1.00 14.53 189 ASN A C 1
ATOM 1445 O O . ASN A 1 189 ? 12.444 36.246 1.525 1.00 16.26 189 ASN A O 1
ATOM 1450 N N . LYS A 1 190 ? 14.213 34.882 1.136 1.00 15.09 190 LYS A N 1
ATOM 1451 C CA . LYS A 1 190 ? 13.373 33.703 0.981 1.00 15.97 190 LYS A CA 1
ATOM 1452 C C . LYS A 1 190 ? 12.695 33.291 2.304 1.00 15.50 190 LYS A C 1
ATOM 1453 O O . LYS A 1 190 ? 11.526 32.915 2.314 1.00 16.89 190 LYS A O 1
ATOM 1459 N N . ALA A 1 191 ? 13.408 33.451 3.410 1.00 17.09 191 ALA A N 1
ATOM 1460 C CA . ALA A 1 191 ? 12.803 33.132 4.701 1.00 16.79 191 ALA A CA 1
ATOM 1461 C C . ALA A 1 191 ? 11.705 34.141 5.032 1.00 17.78 191 ALA A C 1
ATOM 1462 O O . ALA A 1 191 ? 10.648 33.779 5.570 1.00 18.00 191 ALA A O 1
ATOM 1464 N N . LEU A 1 192 ? 11.961 35.410 4.708 1.00 18.26 192 LEU A N 1
ATOM 1465 C CA . LEU A 1 192 ? 10.970 36.458 4.912 1.00 19.10 192 LEU A CA 1
ATOM 1466 C C . LEU A 1 192 ? 9.716 36.220 4.070 1.00 19.86 192 LEU A C 1
ATOM 1467 O O . LEU A 1 192 ? 8.590 36.439 4.502 1.00 20.09 192 LEU A O 1
ATOM 1472 N N . GLU A 1 193 ? 9.926 35.755 2.844 1.00 20.00 193 GLU A N 1
ATOM 1473 C CA . GLU A 1 193 ? 8.815 35.440 1.964 1.00 21.52 193 GLU A CA 1
ATOM 1474 C C . GLU A 1 193 ? 7.896 34.372 2.567 1.00 21.67 193 GLU A C 1
ATOM 1475 O O . GLU A 1 193 ? 6.666 34.515 2.546 1.00 23.11 193 GLU A O 1
ATOM 1481 N N . ILE A 1 194 ? 8.497 33.311 3.103 1.00 21.22 194 ILE A N 1
ATOM 1482 C CA . ILE A 1 194 ? 7.735 32.228 3.722 1.00 21.32 194 ILE A CA 1
ATOM 1483 C C . ILE A 1 194 ? 7.073 32.721 5.020 1.00 22.10 194 ILE A C 1
ATOM 1484 O O . ILE A 1 194 ? 5.897 32.412 5.310 1.00 22.38 194 ILE A O 1
ATOM 1489 N N . LEU A 1 195 ? 7.810 33.535 5.776 1.00 20.83 195 LEU A N 1
ATOM 1490 C CA . LEU A 1 195 ? 7.257 34.142 6.986 1.00 21.64 195 LEU A CA 1
ATOM 1491 C C . LEU A 1 195 ? 6.015 34.978 6.682 1.00 23.14 195 LEU A C 1
ATOM 1492 O O . LEU A 1 195 ? 5.049 34.970 7.465 1.00 24.35 195 LEU A O 1
ATOM 1497 N N . ASN A 1 196 ? 6.063 35.705 5.559 1.00 23.60 196 ASN A N 1
ATOM 1498 C CA . ASN A 1 196 ? 4.962 36.539 5.062 1.00 24.71 196 ASN A CA 1
ATOM 1499 C C . ASN A 1 196 ? 4.612 37.642 6.053 1.00 25.13 196 ASN A C 1
ATOM 1500 O O . ASN A 1 196 ? 3.433 37.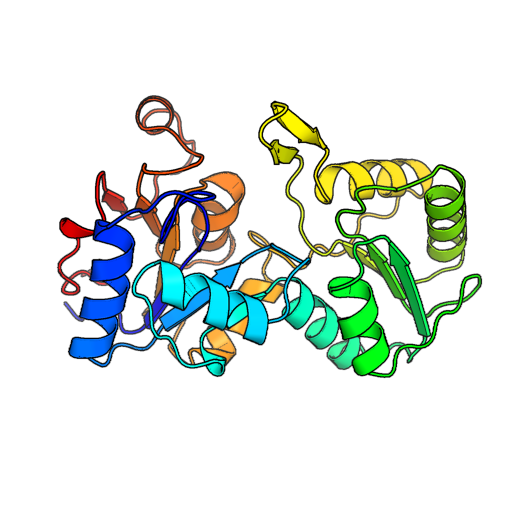903 6.327 1.00 25.73 196 ASN A O 1
ATOM 1505 N N . ILE A 1 197 ? 5.649 38.256 6.603 1.00 23.89 197 ILE A N 1
ATOM 1506 C CA . ILE A 1 197 ? 5.526 39.438 7.451 1.00 24.14 197 ILE A CA 1
ATOM 1507 C C . ILE A 1 197 ? 6.500 40.465 6.887 1.00 23.82 197 ILE A C 1
ATOM 1508 O O . ILE A 1 197 ? 7.606 40.085 6.466 1.00 23.57 197 ILE A O 1
ATOM 1513 N N . PRO A 1 198 ? 6.092 41.760 6.837 1.00 23.97 198 PRO A N 1
ATOM 1514 C CA . PRO A 1 198 ? 6.973 42.820 6.348 1.00 23.69 198 PRO A CA 1
ATOM 1515 C C . PRO A 1 198 ? 8.285 42.878 7.114 1.00 22.83 198 PRO A C 1
ATOM 1516 O O . PRO A 1 198 ? 8.340 42.625 8.330 1.00 22.13 198 PRO A O 1
ATOM 1520 N N . ARG A 1 199 ? 9.341 43.226 6.389 1.00 22.83 199 ARG A N 1
ATOM 1521 C CA . ARG A 1 199 ? 10.678 43.266 6.921 1.00 22.48 199 ARG A CA 1
ATOM 1522 C C . ARG A 1 199 ? 10.749 44.147 8.176 1.00 22.70 199 ARG A C 1
ATOM 1523 O O . ARG A 1 199 ? 11.405 43.798 9.154 1.00 22.52 199 ARG A O 1
ATOM 1531 N N . ASN A 1 200 ? 10.044 45.281 8.173 1.00 23.07 200 ASN A N 1
ATOM 1532 C CA . ASN A 1 200 ? 10.117 46.216 9.300 1.00 23.21 200 ASN A CA 1
ATOM 1533 C C . ASN A 1 200 ? 9.258 45.828 10.506 1.00 23.73 200 ASN A C 1
ATOM 1534 O O . ASN A 1 200 ? 9.142 46.614 11.476 1.00 24.23 200 ASN A O 1
ATOM 1539 N N . GLN A 1 201 ? 8.666 44.635 10.436 1.00 22.72 201 GLN A N 1
ATOM 1540 C CA . GLN A 1 201 ? 7.849 44.060 11.533 1.00 22.62 201 GLN A CA 1
ATOM 1541 C C . GLN A 1 201 ? 8.458 42.750 12.038 1.00 22.26 201 GLN A C 1
ATOM 1542 O O . GLN A 1 201 ? 7.853 42.045 12.870 1.00 21.16 201 GLN A O 1
ATOM 1548 N N . ALA A 1 202 ? 9.633 42.422 11.500 1.00 20.89 202 ALA A N 1
ATOM 1549 C CA . ALA A 1 202 ? 10.358 41.181 11.804 1.00 19.05 202 ALA A CA 1
ATOM 1550 C C . ALA A 1 202 ? 11.589 41.449 12.666 1.00 19.24 202 ALA A C 1
ATOM 1551 O O . ALA A 1 202 ? 12.142 42.562 12.662 1.00 17.73 202 ALA A O 1
ATOM 1553 N N . VAL A 1 203 ? 12.051 40.423 13.401 1.00 16.42 203 VAL A N 1
ATOM 1554 C CA . VAL A 1 203 ? 13.320 40.514 14.121 1.00 16.62 203 VAL A CA 1
ATOM 1555 C C . VAL A 1 203 ? 14.105 39.210 13.846 1.00 15.86 203 VAL A C 1
ATOM 1556 O O . VAL A 1 203 ? 13.490 38.123 13.778 1.00 17.17 203 VAL A O 1
ATOM 1560 N N . MET A 1 204 ? 15.427 39.326 13.682 1.00 14.52 204 MET A N 1
ATOM 1561 C CA . MET A 1 204 ? 16.335 38.190 13.486 1.00 15.85 204 MET A CA 1
ATOM 1562 C C . MET A 1 204 ? 16.960 37.924 14.856 1.00 16.61 204 MET A C 1
ATOM 1563 O O . MET A 1 204 ? 17.528 38.834 15.450 1.00 16.16 204 MET A O 1
ATOM 1568 N N . VAL A 1 205 ? 16.889 36.665 15.310 1.00 15.61 205 VAL A N 1
ATOM 1569 C CA . VAL A 1 205 ? 17.318 36.286 16.674 1.00 15.71 205 VAL A CA 1
ATOM 1570 C C . VAL A 1 205 ? 18.447 35.280 16.541 1.00 14.99 205 VAL A C 1
ATOM 1571 O O . VAL A 1 205 ? 18.303 34.266 15.838 1.00 15.41 205 VAL A O 1
ATOM 1575 N N . GLY A 1 206 ? 19.569 35.525 17.190 1.00 14.54 206 GLY A N 1
ATOM 1576 C CA . GLY A 1 206 ? 20.647 34.528 17.097 1.00 15.36 206 GLY A CA 1
ATOM 1577 C C . GLY A 1 206 ? 21.799 34.791 18.007 1.00 16.02 206 GLY A C 1
ATOM 1578 O O . GLY A 1 206 ? 21.838 35.821 18.700 1.00 16.27 206 GLY A O 1
ATOM 1579 N N . ASP A 1 207 ? 22.725 33.854 17.997 1.00 16.51 207 ASP A N 1
ATOM 1580 C CA . ASP A 1 207 ? 23.889 33.923 18.880 1.00 17.17 207 ASP A CA 1
ATOM 1581 C C . ASP A 1 207 ? 25.178 34.366 18.209 1.00 17.53 207 ASP A C 1
ATOM 1582 O O . ASP A 1 207 ? 26.182 34.579 18.895 1.00 18.75 207 ASP A O 1
ATOM 1587 N N . ASN A 1 208 ? 25.156 34.508 16.884 1.00 17.99 208 ASN A N 1
ATOM 1588 C CA . ASN A 1 208 ? 26.402 34.611 16.114 1.00 17.80 208 ASN A CA 1
ATOM 1589 C C . ASN A 1 208 ? 26.429 35.969 15.434 1.00 17.74 208 ASN A C 1
ATOM 1590 O O . ASN A 1 208 ? 25.603 36.218 14.542 1.00 18.65 208 ASN A O 1
ATOM 1595 N N . TYR A 1 209 ? 27.325 36.852 15.860 1.00 16.59 209 TYR A N 1
ATOM 1596 C CA . TYR A 1 209 ? 27.282 38.222 15.327 1.00 17.84 209 TYR A CA 1
ATOM 1597 C C . TYR A 1 209 ? 27.465 38.240 13.798 1.00 17.87 209 TYR A C 1
ATOM 1598 O O . TYR A 1 209 ? 26.729 38.931 13.087 1.00 16.94 209 TYR A O 1
ATOM 1607 N N . LEU A 1 210 ? 28.491 37.535 13.317 1.00 18.17 210 LEU A N 1
ATOM 1608 C CA . LEU A 1 210 ? 28.843 37.646 11.895 1.00 19.04 210 LEU A CA 1
ATOM 1609 C C . LEU A 1 210 ? 27.837 37.039 10.928 1.00 19.26 210 LEU A C 1
ATOM 1610 O O . LEU A 1 210 ? 27.757 37.476 9.768 1.00 20.29 210 LEU A O 1
ATOM 1615 N N . THR A 1 211 ? 27.089 36.024 11.377 1.00 18.59 211 THR A N 1
ATOM 1616 C CA . THR A 1 211 ? 26.067 35.454 10.505 1.00 18.78 211 THR A CA 1
ATOM 1617 C C . THR A 1 211 ? 24.680 35.971 10.803 1.00 18.66 211 THR A C 1
ATOM 1618 O O . THR A 1 211 ? 24.048 36.542 9.937 1.00 19.98 211 THR A O 1
ATOM 1622 N N . ASP A 1 212 ? 24.207 35.870 12.056 1.00 16.22 212 ASP A N 1
ATOM 1623 C CA . ASP A 1 212 ? 22.816 36.287 12.400 1.00 14.87 212 ASP A CA 1
ATOM 1624 C C . ASP A 1 212 ? 22.658 37.804 12.530 1.00 15.38 212 ASP A C 1
ATOM 1625 O O . ASP A 1 212 ? 21.733 38.394 12.008 1.00 15.56 212 ASP A O 1
ATOM 1630 N N . ILE A 1 213 ? 23.560 38.439 13.254 1.00 15.41 213 ILE A N 1
ATOM 1631 C CA . ILE A 1 213 ? 23.333 39.852 13.505 1.00 14.43 213 ILE A CA 1
ATOM 1632 C C . ILE A 1 213 ? 23.688 40.684 12.258 1.00 14.72 213 ILE A C 1
ATOM 1633 O O . ILE A 1 213 ? 22.965 41.618 11.917 1.00 15.27 213 ILE A O 1
ATOM 1638 N N . MET A 1 214 ? 24.798 40.364 11.620 1.00 15.96 214 MET A N 1
ATOM 1639 C CA . MET A 1 214 ? 25.064 41.024 10.326 1.00 16.34 214 MET A CA 1
ATOM 1640 C C . MET A 1 214 ? 23.976 40.711 9.304 1.00 16.31 214 MET A C 1
ATOM 1641 O O . MET A 1 214 ? 23.726 41.520 8.402 1.00 16.50 214 MET A O 1
ATOM 1646 N N . ALA A 1 215 ? 23.324 39.551 9.395 1.00 15.63 215 ALA A N 1
ATOM 1647 C CA . ALA A 1 215 ? 22.156 39.263 8.506 1.00 16.03 215 ALA A CA 1
ATOM 1648 C C . ALA A 1 215 ? 21.114 40.362 8.638 1.00 17.07 215 ALA A C 1
ATOM 1649 O O . ALA A 1 215 ? 20.569 40.863 7.665 1.00 17.18 215 ALA A O 1
ATOM 1651 N N . GLY A 1 216 ? 20.846 40.792 9.871 1.00 16.61 216 GLY A N 1
ATOM 1652 C CA . GLY A 1 216 ? 19.904 41.888 10.075 1.00 16.36 216 GLY A CA 1
ATOM 1653 C C . GLY A 1 216 ? 20.460 43.255 9.694 1.00 16.72 216 GLY A C 1
ATOM 1654 O O . GLY A 1 216 ? 19.769 44.058 9.037 1.00 17.33 216 GLY A O 1
ATOM 1655 N N . ILE A 1 217 ? 21.706 43.548 10.071 1.00 16.72 217 ILE A N 1
ATOM 1656 C CA . ILE A 1 217 ? 22.269 44.870 9.746 1.00 17.18 217 ILE A CA 1
ATOM 1657 C C . ILE A 1 217 ? 22.331 45.040 8.222 1.00 17.35 217 ILE A C 1
ATOM 1658 O O . ILE A 1 217 ? 21.946 46.086 7.690 1.00 17.57 217 ILE A O 1
ATOM 1663 N N . ASN A 1 218 ? 22.811 44.000 7.526 1.00 16.89 218 ASN A N 1
ATOM 1664 C CA . ASN A 1 218 ? 23.070 44.156 6.063 1.00 17.81 218 ASN A CA 1
ATOM 1665 C C . ASN A 1 218 ? 21.794 44.147 5.259 1.00 18.95 218 ASN A C 1
ATOM 1666 O O . ASN A 1 218 ? 21.758 44.695 4.138 1.00 19.74 218 ASN A O 1
ATOM 1671 N N . ASN A 1 219 ? 20.754 43.505 5.779 1.00 17.22 219 ASN A N 1
ATOM 1672 C CA . ASN A 1 219 ? 19.486 43.398 5.106 1.00 16.79 219 ASN A CA 1
ATOM 1673 C C . ASN A 1 219 ? 18.352 44.261 5.663 1.00 16.86 219 ASN A C 1
ATOM 1674 O O . ASN A 1 219 ? 17.192 44.107 5.252 1.00 17.06 219 ASN A O 1
ATOM 1679 N N . ASP A 1 220 ? 18.702 45.126 6.633 1.00 17.26 220 ASP A N 1
ATOM 1680 C CA . ASP A 1 220 ? 17.749 46.058 7.272 1.00 18.49 220 ASP A CA 1
ATOM 1681 C C . ASP A 1 220 ? 16.609 45.334 7.982 1.00 17.23 220 ASP A C 1
ATOM 1682 O O . ASP A 1 220 ? 15.428 45.521 7.676 1.00 16.99 220 ASP A O 1
ATOM 1687 N N . ILE A 1 221 ? 16.988 44.491 8.953 1.00 16.47 221 ILE A N 1
ATOM 1688 C CA . ILE A 1 221 ? 16.016 43.816 9.833 1.00 16.82 221 ILE A CA 1
ATOM 1689 C C . ILE A 1 221 ? 16.566 43.960 11.249 1.00 15.33 221 ILE A C 1
ATOM 1690 O O . ILE A 1 221 ? 17.770 43.774 11.473 1.00 15.16 221 ILE A O 1
ATOM 1695 N N . ASP A 1 222 ? 15.699 44.334 12.195 1.00 16.35 222 ASP A N 1
ATOM 1696 C CA . ASP A 1 222 ? 16.128 44.449 13.599 1.00 16.15 222 ASP A CA 1
ATOM 1697 C C . ASP A 1 222 ? 16.671 43.126 14.107 1.00 15.87 222 ASP A C 1
ATOM 1698 O O . ASP A 1 222 ? 16.327 42.058 13.580 1.00 15.93 222 ASP A O 1
ATOM 1703 N N . THR A 1 223 ? 17.502 43.231 15.139 1.00 14.96 223 THR A N 1
ATOM 1704 C CA . THR A 1 223 ? 18.296 42.079 15.571 1.00 14.26 223 THR A CA 1
ATOM 1705 C C . THR A 1 223 ? 18.261 41.876 17.085 1.00 14.59 223 THR A C 1
ATOM 1706 O O . THR A 1 223 ? 18.365 42.828 17.850 1.00 15.29 223 THR A O 1
ATOM 1710 N N . LEU A 1 224 ? 18.194 40.601 17.484 1.00 14.76 224 LEU A N 1
ATOM 1711 C CA . LEU A 1 224 ? 18.305 40.246 18.896 1.00 15.43 224 LEU A CA 1
ATOM 1712 C C . LEU A 1 224 ? 19.502 39.311 18.991 1.00 15.31 224 LEU A C 1
ATOM 1713 O O . LEU A 1 224 ? 19.460 38.183 18.467 1.00 14.90 224 LEU A O 1
ATOM 1718 N N . LEU A 1 225 ? 20.542 39.764 19.659 1.00 14.90 225 LEU A N 1
ATOM 1719 C CA . LEU A 1 225 ? 21.675 38.904 19.980 1.00 14.44 225 LEU A CA 1
ATOM 1720 C C . LEU A 1 225 ? 21.482 38.315 21.351 1.00 15.25 225 LEU A C 1
ATOM 1721 O O . LEU A 1 225 ? 21.355 39.051 22.315 1.00 14.87 225 LEU A O 1
ATOM 1726 N N . VAL A 1 226 ? 21.498 36.990 21.410 1.00 14.81 226 VAL A N 1
ATOM 1727 C CA . VAL A 1 226 ? 21.512 36.278 22.735 1.00 15.88 226 VAL A CA 1
ATOM 1728 C C . VAL A 1 226 ? 22.874 35.610 22.904 1.00 17.60 226 VAL A C 1
ATOM 1729 O O . VAL A 1 226 ? 23.359 34.911 22.012 1.00 18.51 226 VAL A O 1
ATOM 1733 N N . THR A 1 227 ? 23.514 35.837 24.056 1.00 18.12 227 THR A N 1
ATOM 1734 C CA . THR A 1 227 ? 24.925 35.502 24.211 1.00 19.01 227 THR A CA 1
ATOM 1735 C C . THR A 1 227 ? 25.190 34.076 24.744 1.00 20.08 227 THR A C 1
ATOM 1736 O O . THR A 1 227 ? 26.144 33.825 25.504 1.00 21.79 227 THR A O 1
ATOM 1740 N N . THR A 1 228 ? 24.412 33.127 24.233 1.00 19.40 228 THR A N 1
ATOM 1741 C CA . THR A 1 228 ? 24.487 31.721 24.662 1.00 19.53 228 THR A CA 1
ATOM 1742 C C . THR A 1 228 ? 25.331 30.843 23.757 1.00 20.89 228 THR A C 1
ATOM 1743 O O . THR A 1 228 ? 25.485 29.626 24.010 1.00 21.14 228 THR A O 1
ATOM 1747 N N . GLY A 1 229 ? 25.842 31.427 22.670 1.00 20.14 229 GLY A N 1
ATOM 1748 C CA . GLY A 1 229 ? 26.526 30.652 21.635 1.00 21.24 229 GLY A CA 1
ATOM 1749 C C . GLY A 1 229 ? 27.862 31.243 21.228 1.00 21.94 229 GLY A C 1
ATOM 1750 O O . GLY A 1 229 ? 28.724 31.541 22.059 1.00 23.61 229 GLY A O 1
ATOM 1751 N N . PHE A 1 230 ? 28.010 31.481 19.929 1.00 21.77 230 PHE A N 1
ATOM 1752 C CA . PHE A 1 230 ? 29.305 31.797 19.343 1.00 22.47 230 PHE A CA 1
ATOM 1753 C C . PHE A 1 230 ? 29.911 33.123 19.778 1.00 22.76 230 PHE A C 1
ATOM 1754 O O . PHE A 1 230 ? 31.104 33.216 20.064 1.00 24.58 230 PHE A O 1
ATOM 1762 N N . THR A 1 231 ? 29.093 34.158 19.808 1.00 22.15 231 THR A N 1
ATOM 1763 C CA . THR A 1 231 ? 29.567 35.465 20.232 1.00 22.56 231 THR A CA 1
ATOM 1764 C C . THR A 1 231 ? 29.477 35.567 21.746 1.00 23.95 231 THR A C 1
ATOM 1765 O O . THR A 1 231 ? 28.417 35.460 22.325 1.00 26.41 231 THR A O 1
ATOM 1769 N N . THR A 1 232 ? 30.616 35.751 22.383 1.00 24.67 232 THR A N 1
ATOM 1770 C CA . THR A 1 232 ? 30.630 35.789 23.847 1.00 25.87 232 THR A CA 1
ATOM 1771 C C . THR A 1 232 ? 30.230 37.141 24.427 1.00 26.21 232 THR A C 1
ATOM 1772 O O . THR A 1 232 ? 30.350 38.207 23.772 1.00 24.80 232 THR A O 1
ATOM 1776 N N . VAL A 1 233 ? 29.794 37.102 25.685 1.00 26.83 233 VAL A N 1
ATOM 1777 C CA . VAL A 1 233 ? 29.462 38.283 26.456 1.00 28.88 233 VAL A CA 1
ATOM 1778 C C . VAL A 1 233 ? 30.594 39.329 26.411 1.00 29.47 233 VAL A C 1
ATOM 1779 O O . VAL A 1 233 ? 30.324 40.529 26.281 1.00 29.85 233 VAL A O 1
ATOM 1783 N N . GLU A 1 234 ? 31.850 38.864 26.482 1.00 30.54 234 GLU A N 1
ATOM 1784 C CA . GLU A 1 234 ? 33.015 39.755 26.514 1.00 31.67 234 GLU A CA 1
ATOM 1785 C C . GLU A 1 234 ? 33.215 40.495 25.196 1.00 31.39 234 GLU A C 1
ATOM 1786 O O . GLU A 1 234 ? 33.737 41.609 25.193 1.00 31.66 234 GLU A O 1
ATOM 1792 N N . GLU A 1 235 ? 32.804 39.869 24.089 1.00 30.33 235 GLU A N 1
ATOM 1793 C CA . GLU A 1 235 ? 32.953 40.448 22.749 1.00 29.51 235 GLU A CA 1
ATOM 1794 C C . GLU A 1 235 ? 31.953 41.549 22.435 1.00 28.90 235 GLU A C 1
ATOM 1795 O O . GLU A 1 235 ? 32.153 42.299 21.480 1.00 28.25 235 GLU A O 1
ATOM 1801 N N . VAL A 1 236 ? 30.869 41.632 23.197 1.00 27.52 236 VAL A N 1
ATOM 1802 C CA . VAL A 1 236 ? 29.772 42.558 22.867 1.00 27.61 236 VAL A CA 1
ATOM 1803 C C . VAL A 1 236 ? 30.204 44.043 22.821 1.00 28.18 236 VAL A C 1
ATOM 1804 O O . VAL A 1 236 ? 29.910 44.739 21.848 1.00 27.43 236 VAL A O 1
ATOM 1808 N N . PRO A 1 237 ? 30.912 44.535 23.859 1.00 29.03 237 PRO A N 1
ATOM 1809 C CA . PRO A 1 237 ? 31.304 45.970 23.835 1.00 29.53 237 PRO A CA 1
ATOM 1810 C C . PRO A 1 237 ? 32.086 46.431 22.592 1.00 29.67 237 PRO A C 1
ATOM 1811 O O . PRO A 1 237 ? 31.961 47.601 22.193 1.00 31.23 237 PRO A O 1
ATOM 1815 N N . ASP A 1 238 ? 32.844 45.529 21.974 1.00 29.76 238 ASP A N 1
ATOM 1816 C CA . ASP A 1 238 ? 33.690 45.867 20.833 1.00 30.05 238 ASP A CA 1
ATOM 1817 C C . ASP A 1 238 ? 33.065 45.547 19.486 1.00 28.37 238 ASP A C 1
ATOM 1818 O O . ASP A 1 238 ? 33.721 45.647 18.459 1.00 28.21 238 ASP A O 1
ATOM 1823 N N . LEU A 1 239 ? 31.790 45.166 19.480 1.00 26.03 239 LEU A N 1
ATOM 1824 C CA . LEU A 1 239 ? 31.104 45.005 18.199 1.00 25.38 239 LEU A CA 1
ATOM 1825 C C . LEU A 1 239 ? 31.049 46.345 17.476 1.00 24.60 239 LEU A C 1
ATOM 1826 O O . LEU A 1 239 ? 30.720 47.354 18.093 1.00 24.75 239 LEU A O 1
ATOM 1831 N N . PRO A 1 240 ? 31.360 46.358 16.177 1.00 24.67 240 PRO A N 1
ATOM 1832 C CA . PRO A 1 240 ? 31.348 47.634 15.448 1.00 24.33 240 PRO A CA 1
ATOM 1833 C C . PRO A 1 240 ? 29.959 48.246 15.352 1.00 22.98 240 PRO A C 1
ATOM 1834 O O . PRO A 1 240 ? 29.826 49.463 15.358 1.00 21.51 240 PRO A O 1
ATOM 1838 N N . ILE A 1 241 ? 28.922 47.407 15.271 1.00 21.20 241 ILE A N 1
ATOM 1839 C CA . ILE A 1 241 ? 27.549 47.893 15.189 1.00 19.06 241 ILE A CA 1
ATOM 1840 C C . ILE A 1 241 ? 26.759 47.072 16.204 1.00 19.76 241 ILE A C 1
ATOM 1841 O O . ILE A 1 241 ? 26.720 45.850 16.095 1.00 19.01 241 ILE A O 1
ATOM 1846 N N . GLN A 1 242 ? 26.178 47.719 17.204 1.00 19.05 242 GLN A N 1
ATOM 1847 C CA . GLN A 1 242 ? 25.396 46.982 18.212 1.00 20.09 242 GLN A CA 1
ATOM 1848 C C . GLN A 1 242 ? 24.126 46.382 17.586 1.00 18.57 242 GLN A C 1
ATOM 1849 O O . GLN A 1 242 ? 23.508 46.979 16.691 1.00 18.58 242 GLN A O 1
ATOM 1855 N N . PRO A 1 243 ? 23.716 45.187 18.057 1.00 18.24 243 PRO A N 1
ATOM 1856 C CA . PRO A 1 243 ? 22.415 44.659 17.686 1.00 17.42 243 PRO A CA 1
ATOM 1857 C C . PRO A 1 243 ? 21.318 45.575 18.220 1.00 16.52 243 PRO A C 1
ATOM 1858 O O . PRO A 1 243 ? 21.594 46.431 19.105 1.00 17.82 243 PRO A O 1
ATOM 1862 N N . SER A 1 244 ? 20.082 45.371 17.762 1.00 16.49 244 SER A N 1
ATOM 1863 C CA . SER A 1 244 ? 18.949 46.146 18.292 1.00 16.65 244 SER A CA 1
ATOM 1864 C C . SER A 1 244 ? 18.747 45.829 19.785 1.00 17.97 244 SER A C 1
ATOM 1865 O O . SER A 1 244 ? 18.425 46.713 20.580 1.00 19.03 244 SER A O 1
ATOM 1868 N N . TYR A 1 245 ? 18.971 44.568 20.143 1.00 17.02 245 TYR A N 1
ATOM 1869 C CA . TYR A 1 245 ? 18.850 44.105 21.547 1.00 17.66 245 TYR A CA 1
ATOM 1870 C C . TYR A 1 245 ? 19.944 43.092 21.834 1.00 18.63 245 TYR A C 1
ATOM 1871 O O . TYR A 1 245 ? 20.314 42.312 20.952 1.00 17.93 245 TYR A O 1
ATOM 1880 N N . VAL A 1 246 ? 20.443 43.099 23.072 1.00 18.87 246 VAL A N 1
ATOM 1881 C CA . VAL A 1 246 ? 21.364 42.078 23.521 1.00 18.51 246 VAL A CA 1
ATOM 1882 C C . VAL A 1 246 ? 20.784 41.515 24.804 1.00 19.01 246 VAL A C 1
ATOM 1883 O O . VAL A 1 246 ? 20.453 42.293 25.731 1.00 19.17 246 VAL A O 1
ATOM 1887 N N . LEU A 1 247 ? 20.672 40.192 24.840 1.00 18.35 247 LEU A N 1
ATOM 1888 C CA . LEU A 1 247 ? 20.072 39.467 25.969 1.00 19.16 247 LEU A CA 1
ATOM 1889 C C . LEU A 1 247 ? 21.015 38.388 26.434 1.00 18.84 247 LEU A C 1
ATOM 1890 O O . LEU A 1 247 ? 21.684 37.748 25.644 1.00 18.46 247 LEU A O 1
ATOM 1895 N N . ALA A 1 248 ? 21.060 38.166 27.758 1.00 17.96 248 ALA A N 1
ATOM 1896 C CA . ALA A 1 248 ? 21.776 37.010 28.255 1.00 18.37 248 ALA A CA 1
ATOM 1897 C C . ALA A 1 248 ? 20.980 35.712 28.141 1.00 17.44 248 ALA A C 1
ATOM 1898 O O . ALA A 1 248 ? 21.605 34.643 28.039 1.00 17.91 248 ALA A O 1
ATOM 1900 N N . SER A 1 249 ? 19.651 35.813 28.184 1.00 17.45 249 SER A N 1
ATOM 1901 C CA . SER A 1 249 ? 18.769 34.665 28.051 1.00 18.23 249 SER A CA 1
ATOM 1902 C C . SER A 1 249 ? 17.522 35.088 27.306 1.00 18.09 249 SER A C 1
ATOM 1903 O O . SER A 1 249 ? 16.989 36.130 27.520 1.00 18.42 249 SER A O 1
ATOM 1906 N N . LEU A 1 250 ? 17.039 34.227 26.423 1.00 17.70 250 LEU A N 1
ATOM 1907 C CA . LEU A 1 250 ? 15.779 34.486 25.781 1.00 17.72 250 LEU A CA 1
ATOM 1908 C C . LEU A 1 250 ? 14.593 34.610 26.733 1.00 17.67 250 LEU A C 1
ATOM 1909 O O . LEU A 1 250 ? 13.546 35.159 26.370 1.00 16.79 250 LEU A O 1
ATOM 1914 N N . ASP A 1 251 ? 14.774 34.124 27.983 1.00 18.09 251 ASP A N 1
ATOM 1915 C CA . ASP A 1 251 ? 13.721 34.328 28.979 1.00 18.76 251 ASP A CA 1
ATOM 1916 C C . ASP A 1 251 ? 13.472 35.829 29.255 1.00 19.72 251 ASP A C 1
ATOM 1917 O O . ASP A 1 251 ? 12.384 36.191 29.693 1.00 20.86 251 ASP A O 1
ATOM 1922 N N . GLU A 1 252 ? 14.444 36.692 28.954 1.00 19.97 252 GLU A N 1
ATOM 1923 C CA . GLU A 1 252 ? 14.251 38.139 29.174 1.00 21.30 252 GLU A CA 1
ATOM 1924 C C . GLU A 1 252 ? 13.311 38.779 28.152 1.00 21.36 252 GLU A C 1
ATOM 1925 O O . GLU A 1 252 ? 12.830 39.895 28.346 1.00 23.26 252 GLU A O 1
ATOM 1931 N N . TRP A 1 253 ? 13.110 38.100 27.024 1.00 20.44 253 TRP A N 1
ATOM 1932 C CA . TRP A 1 253 ? 12.255 38.662 25.972 1.00 20.83 253 TRP A CA 1
ATOM 1933 C C . TRP A 1 253 ? 10.798 38.497 26.342 1.00 22.66 253 TRP A C 1
ATOM 1934 O O . TRP A 1 253 ? 10.384 37.393 26.734 1.00 23.18 253 TRP A O 1
ATOM 1945 N N . THR A 1 254 ? 10.012 39.555 26.168 1.00 22.75 254 THR A N 1
ATOM 1946 C CA . THR A 1 254 ? 8.588 39.533 26.542 1.00 24.33 254 THR A CA 1
ATOM 1947 C C . THR A 1 254 ? 7.620 39.272 25.382 1.00 24.38 254 THR A C 1
ATOM 1948 O O . THR A 1 254 ? 6.451 38.890 25.588 1.00 24.97 254 THR A O 1
ATOM 1952 N N . PHE A 1 255 ? 8.109 39.529 24.161 1.00 23.91 255 PHE A N 1
ATOM 1953 C CA . PHE A 1 255 ? 7.290 39.546 22.933 1.00 24.31 255 PHE A CA 1
ATOM 1954 C C . PHE A 1 255 ? 6.445 40.796 22.756 1.00 24.00 255 PHE A C 1
ATOM 1955 O O . PHE A 1 255 ? 5.687 40.896 21.777 1.00 24.36 255 PHE A O 1
ATOM 1963 N N . ASN A 1 256 ? 6.597 41.735 23.684 1.00 24.37 256 ASN A N 1
ATOM 1964 C CA . ASN A 1 256 ? 6.026 43.077 23.548 1.00 24.37 256 ASN A CA 1
ATOM 1965 C C . ASN A 1 256 ? 6.956 44.041 22.835 1.00 24.24 256 ASN A C 1
ATOM 1966 O O . ASN A 1 256 ? 6.541 45.149 22.465 1.00 24.58 256 ASN A O 1
ATOM 1971 N N . GLU A 1 257 ? 8.218 43.627 22.660 1.00 22.79 257 GLU A N 1
ATOM 1972 C CA . GLU A 1 257 ? 9.207 44.439 21.930 1.00 22.41 257 GLU A CA 1
ATOM 1973 C C . GLU A 1 257 ? 8.736 44.662 20.497 1.00 21.97 257 GLU A C 1
ATOM 1974 O O . GLU A 1 257 ? 8.107 43.787 19.923 1.00 21.56 257 GLU A O 1
ATOM 1980 N N . GLY A 1 258 ? 9.051 45.824 19.921 1.00 22.30 258 GLY A N 1
ATOM 1981 C CA . GLY A 1 258 ? 8.758 46.116 18.517 1.00 22.40 258 GLY A CA 1
ATOM 1982 C C . GLY A 1 258 ? 9.691 47.147 17.890 1.00 23.22 258 GLY A C 1
ATOM 1983 O O . GLY A 1 258 ? 10.545 47.708 18.569 1.00 24.02 258 GLY A O 1
ATOM 1984 N N . HIS A 1 259 ? 9.518 47.330 16.579 1.00 24.35 259 HI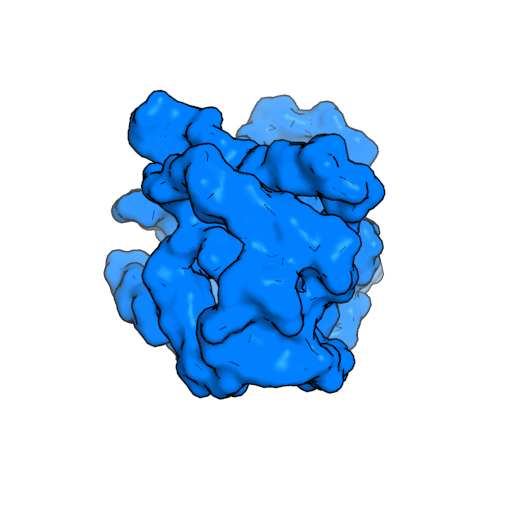S A N 1
ATOM 1985 C CA . HIS A 1 259 ? 10.310 48.236 15.749 1.00 26.47 259 HIS A CA 1
ATOM 1986 C C . HIS A 1 259 ? 9.965 49.668 16.105 1.00 28.71 259 HIS A C 1
ATOM 1987 O O . HIS A 1 259 ? 8.782 50.031 16.126 1.00 29.98 259 HIS A O 1
ATOM 1994 N N . HIS A 1 260 ? 10.973 50.480 16.401 1.00 30.56 260 HIS A N 1
ATOM 1995 C CA . HIS A 1 260 ? 10.717 51.907 16.728 1.00 33.74 260 HIS A CA 1
ATOM 1996 C C . HIS A 1 260 ? 9.668 52.051 17.834 1.00 35.40 260 HIS A C 1
ATOM 1997 O O . HIS A 1 260 ? 8.996 53.072 17.922 1.00 35.71 260 HIS A O 1
ATOM 2004 N N . HIS A 1 261 ? 9.530 51.012 18.655 1.00 37.62 261 HIS A N 1
ATOM 2005 C CA . HIS A 1 261 ? 8.428 50.917 19.617 1.00 39.46 261 HIS A CA 1
ATOM 2006 C C . HIS A 1 261 ? 8.995 50.845 21.025 1.00 40.40 261 HIS A C 1
ATOM 2007 O O . HIS A 1 261 ? 9.716 49.905 21.345 1.00 41.59 261 HIS A O 1
#